Protein AF-A0A067QY36-F1 (afdb_monomer_lite)

Radius of gyration: 22.9 Å; chains: 1; bounding box: 81×52×57 Å

Structure (mmCIF, N/CA/C/O backbone):
data_AF-A0A067QY36-F1
#
_entry.id   AF-A0A067QY36-F1
#
loop_
_atom_site.group_PDB
_atom_site.id
_atom_site.type_symbol
_atom_site.label_atom_id
_atom_site.label_alt_id
_atom_site.label_comp_id
_atom_site.label_asym_id
_atom_site.label_entity_id
_atom_site.label_seq_id
_atom_site.pdbx_PDB_ins_code
_atom_site.Cartn_x
_atom_site.Cartn_y
_atom_site.Cartn_z
_atom_site.occupancy
_atom_site.B_iso_or_equiv
_atom_site.auth_seq_id
_atom_site.auth_comp_id
_atom_site.auth_asym_id
_atom_site.auth_atom_id
_atom_site.pdbx_PDB_model_num
ATOM 1 N N . MET A 1 1 ? 48.352 -1.412 -12.907 1.00 40.97 1 MET A N 1
ATOM 2 C CA . MET A 1 1 ? 47.278 -0.733 -13.662 1.00 40.97 1 MET A CA 1
ATOM 3 C C . MET A 1 1 ? 46.809 -1.664 -14.769 1.00 40.97 1 MET A C 1
ATOM 5 O O . MET A 1 1 ? 47.452 -1.653 -15.802 1.00 40.97 1 MET A O 1
ATOM 9 N N . THR A 1 2 ? 45.783 -2.490 -14.515 1.00 42.44 2 THR A N 1
ATOM 10 C CA . THR A 1 2 ? 44.898 -3.170 -15.499 1.00 42.44 2 THR A CA 1
ATOM 11 C C . THR A 1 2 ? 44.090 -4.252 -14.774 1.00 42.44 2 THR A C 1
ATOM 13 O O . THR A 1 2 ? 44.441 -5.423 -14.831 1.00 42.44 2 THR A O 1
ATOM 16 N N . THR A 1 3 ? 43.014 -3.867 -14.089 1.00 37.53 3 THR A N 1
ATOM 17 C CA . THR A 1 3 ? 41.952 -4.781 -13.622 1.00 37.53 3 THR A CA 1
ATOM 18 C C . THR A 1 3 ? 40.669 -3.975 -13.410 1.00 37.53 3 THR A C 1
ATOM 20 O O . THR A 1 3 ? 40.243 -3.724 -12.292 1.00 37.53 3 THR A O 1
ATOM 23 N N . LEU A 1 4 ? 40.066 -3.503 -14.504 1.00 38.94 4 LEU A N 1
ATOM 24 C CA . LEU A 1 4 ? 38.749 -2.859 -14.475 1.00 38.94 4 LEU A CA 1
ATOM 25 C C . LEU A 1 4 ? 37.992 -3.165 -15.777 1.00 38.94 4 LEU A C 1
ATOM 27 O O . LEU A 1 4 ? 37.765 -2.289 -16.603 1.00 38.94 4 LEU A O 1
ATOM 31 N N . ARG A 1 5 ? 37.705 -4.449 -16.026 1.00 34.66 5 ARG A N 1
ATOM 32 C CA . ARG A 1 5 ? 36.855 -4.883 -17.157 1.00 34.66 5 ARG A CA 1
ATOM 33 C C . ARG A 1 5 ? 35.913 -6.057 -16.853 1.00 34.66 5 ARG A C 1
ATOM 35 O O . ARG A 1 5 ? 35.177 -6.458 -17.742 1.00 34.66 5 ARG A O 1
ATOM 42 N N . TRP A 1 6 ? 35.879 -6.576 -15.624 1.00 34.69 6 TRP A N 1
ATOM 43 C CA . TRP A 1 6 ? 35.082 -7.771 -15.295 1.00 34.69 6 TRP A CA 1
ATOM 44 C C . TRP A 1 6 ? 33.755 -7.490 -14.575 1.00 34.69 6 TRP A C 1
ATOM 46 O O . TRP A 1 6 ? 32.896 -8.363 -14.541 1.00 34.69 6 TRP A O 1
ATOM 56 N N . THR A 1 7 ? 33.523 -6.278 -14.068 1.00 39.53 7 THR A N 1
ATOM 57 C CA . THR A 1 7 ? 32.351 -6.006 -13.214 1.00 39.53 7 THR A CA 1
ATOM 58 C C . THR A 1 7 ? 31.064 -5.707 -13.994 1.00 39.53 7 THR A C 1
ATOM 60 O O . THR A 1 7 ? 29.978 -5.949 -13.486 1.00 39.53 7 THR A O 1
ATOM 63 N N . VAL A 1 8 ? 31.152 -5.270 -15.257 1.00 36.34 8 VAL A N 1
ATOM 64 C CA . VAL A 1 8 ? 29.957 -5.009 -16.093 1.00 36.34 8 VAL A CA 1
ATOM 65 C C . VAL A 1 8 ? 29.348 -6.311 -16.646 1.00 36.34 8 VAL A C 1
ATOM 67 O O . VAL A 1 8 ? 28.152 -6.373 -16.912 1.00 36.34 8 VAL A O 1
ATOM 70 N N . ALA A 1 9 ? 30.132 -7.391 -16.752 1.00 33.31 9 ALA A N 1
ATOM 71 C CA . ALA A 1 9 ? 29.643 -8.681 -17.244 1.00 33.31 9 ALA A CA 1
ATOM 72 C C . ALA A 1 9 ? 28.785 -9.437 -16.211 1.00 33.31 9 ALA A C 1
ATOM 74 O O . ALA A 1 9 ? 27.873 -10.157 -16.602 1.00 33.31 9 ALA A O 1
ATOM 75 N N . ALA A 1 10 ? 29.024 -9.251 -14.907 1.00 36.72 10 ALA A N 1
ATOM 76 C CA . ALA A 1 10 ? 28.292 -9.955 -13.849 1.00 36.72 10 ALA A CA 1
ATOM 77 C C . ALA A 1 10 ? 26.827 -9.494 -13.724 1.00 36.72 10 ALA A C 1
ATOM 79 O O . ALA A 1 10 ? 25.941 -10.321 -13.520 1.00 36.72 10 ALA A O 1
ATOM 80 N N . VAL A 1 11 ? 26.556 -8.203 -13.952 1.00 39.97 11 VAL A N 1
ATOM 81 C CA . VAL A 1 11 ? 25.190 -7.647 -13.931 1.00 39.97 11 VAL A CA 1
ATOM 82 C C . VAL A 1 11 ? 24.361 -8.142 -15.123 1.00 39.97 11 VAL A C 1
ATOM 84 O O . VAL A 1 11 ? 23.159 -8.323 -14.992 1.00 39.97 11 VAL A O 1
ATOM 87 N N . LEU A 1 12 ? 24.982 -8.448 -16.268 1.00 35.62 12 LEU A N 1
ATOM 88 C CA . LEU A 1 12 ? 24.306 -9.103 -17.398 1.00 35.62 12 LEU A CA 1
ATOM 89 C C . LEU A 1 12 ? 24.196 -10.628 -17.224 1.00 35.62 12 LEU A C 1
ATOM 91 O O . LEU A 1 12 ? 23.234 -11.221 -17.702 1.00 35.62 12 LEU A O 1
ATOM 95 N N . LEU A 1 13 ? 25.125 -11.273 -16.510 1.00 35.22 13 LEU A N 1
ATOM 96 C CA . LEU A 1 13 ? 25.141 -12.732 -16.336 1.00 35.22 13 LEU A CA 1
ATOM 97 C C . LEU A 1 13 ? 24.070 -13.258 -15.372 1.00 35.22 13 LEU A C 1
ATOM 99 O O . LEU A 1 13 ? 23.560 -14.348 -15.607 1.00 35.22 13 LEU A O 1
ATOM 103 N N . VAL A 1 14 ? 23.655 -12.489 -14.360 1.00 40.00 14 VAL A N 1
ATOM 104 C CA . VAL A 1 14 ? 22.500 -12.871 -13.517 1.00 40.00 14 VAL A CA 1
ATOM 105 C C . VAL A 1 14 ? 21.182 -12.808 -14.310 1.00 40.00 14 VAL A C 1
ATOM 107 O O . VAL A 1 14 ? 20.275 -13.598 -14.058 1.00 40.00 14 VAL A O 1
ATOM 110 N N . PHE A 1 15 ? 21.100 -11.957 -15.341 1.00 37.91 15 PHE A N 1
ATOM 111 C CA . PHE A 1 15 ? 19.958 -11.917 -16.264 1.00 37.91 15 PHE A CA 1
ATOM 112 C C . PHE A 1 15 ? 20.077 -12.911 -17.439 1.00 37.91 15 PHE A C 1
ATOM 114 O O . PHE A 1 15 ? 19.054 -13.327 -17.972 1.00 37.91 15 PHE A O 1
ATOM 121 N N . ALA A 1 16 ? 21.285 -13.345 -17.817 1.00 35.19 16 ALA A N 1
ATOM 122 C CA . ALA A 1 16 ? 21.515 -14.276 -18.931 1.00 35.19 16 ALA A CA 1
ATOM 123 C C . ALA A 1 16 ? 21.607 -15.767 -18.530 1.00 35.19 16 ALA A C 1
ATOM 125 O O . ALA A 1 16 ? 21.570 -16.633 -19.402 1.00 35.19 16 ALA A O 1
ATOM 126 N N . ALA A 1 17 ? 21.727 -16.102 -17.239 1.00 32.31 17 ALA A N 1
ATOM 127 C CA . ALA A 1 17 ? 21.994 -17.477 -16.788 1.00 32.31 17 ALA A CA 1
ATOM 128 C C . ALA A 1 17 ? 20.795 -18.450 -16.829 1.00 32.31 17 ALA A C 1
ATOM 130 O O . ALA A 1 17 ? 20.952 -19.614 -16.473 1.00 32.31 17 ALA A O 1
ATOM 131 N N . PHE A 1 18 ? 19.626 -18.029 -17.313 1.00 38.75 18 PHE A N 1
ATOM 132 C CA . PHE A 1 18 ? 18.506 -18.928 -17.603 1.00 38.75 18 PHE A CA 1
ATOM 133 C C . PHE A 1 18 ? 17.972 -18.661 -19.009 1.00 38.75 18 PHE A C 1
ATOM 135 O O . PHE A 1 18 ? 16.896 -18.099 -19.197 1.00 38.75 18 PHE A O 1
ATOM 142 N N . ALA A 1 19 ? 18.740 -19.084 -20.014 1.00 34.38 19 ALA A N 1
ATOM 143 C CA . ALA A 1 19 ? 18.174 -19.377 -21.320 1.00 34.38 19 ALA A CA 1
ATOM 144 C C . ALA A 1 19 ? 17.132 -20.491 -21.131 1.00 34.38 19 ALA A C 1
ATOM 146 O O . ALA A 1 19 ? 17.475 -21.654 -20.919 1.00 34.38 19 ALA A O 1
ATOM 147 N N . VAL A 1 20 ? 15.858 -20.105 -21.136 1.00 35.91 20 VAL A N 1
ATOM 148 C CA . VAL A 1 20 ? 14.717 -21.018 -21.214 1.00 35.91 20 VAL A CA 1
ATOM 149 C C . VAL A 1 20 ? 14.946 -21.940 -22.416 1.00 35.91 20 VAL A C 1
ATOM 151 O O . VAL A 1 20 ? 15.148 -21.461 -23.532 1.00 35.91 20 VAL A O 1
ATOM 154 N N . GLN A 1 21 ? 14.977 -23.258 -22.187 1.00 33.31 21 GLN A N 1
ATOM 155 C CA . GLN A 1 21 ? 15.038 -24.245 -23.268 1.00 33.31 21 GLN A CA 1
ATOM 156 C C . GLN A 1 21 ? 13.824 -24.054 -24.193 1.00 33.31 21 GLN A C 1
ATOM 158 O O . GLN A 1 21 ? 12.692 -24.084 -23.704 1.00 33.31 21 GLN A O 1
ATOM 163 N N . PRO A 1 22 ? 14.021 -23.866 -25.509 1.00 37.12 22 PRO A N 1
ATOM 164 C CA . PRO A 1 22 ? 12.936 -23.609 -26.442 1.00 37.12 22 PRO A CA 1
ATOM 165 C C . PRO A 1 22 ? 12.328 -24.937 -26.910 1.00 37.12 22 PRO A C 1
ATOM 167 O O . PRO A 1 22 ? 12.463 -25.284 -28.072 1.00 37.12 22 PRO A O 1
ATOM 170 N N . ASP A 1 23 ? 11.688 -25.691 -26.014 1.00 40.34 23 ASP A N 1
ATOM 171 C CA . ASP A 1 23 ? 11.001 -26.950 -26.363 1.00 40.34 23 ASP A CA 1
ATOM 172 C C . ASP A 1 23 ? 9.587 -27.026 -25.751 1.00 40.34 23 ASP A C 1
ATOM 174 O O . ASP A 1 23 ? 9.114 -28.084 -25.338 1.00 40.34 23 ASP A O 1
ATOM 178 N N . ALA A 1 24 ? 8.886 -25.892 -25.700 1.00 39.41 24 ALA A N 1
ATOM 179 C CA . ALA A 1 24 ? 7.442 -25.852 -25.485 1.00 39.41 24 ALA A CA 1
ATOM 180 C C . ALA A 1 24 ? 6.795 -25.175 -26.696 1.00 39.41 24 ALA A C 1
ATOM 182 O O . ALA A 1 24 ? 7.185 -24.069 -27.072 1.00 39.41 24 ALA A O 1
ATOM 183 N N . GLU A 1 25 ? 5.853 -25.873 -27.332 1.00 38.28 25 GLU A N 1
ATOM 184 C CA . GLU A 1 25 ? 5.073 -25.391 -28.472 1.00 38.28 25 GLU A CA 1
ATOM 185 C C . GLU A 1 25 ? 4.609 -23.952 -28.226 1.00 38.28 25 GLU A C 1
ATOM 187 O O . GLU A 1 25 ? 3.924 -23.667 -27.244 1.00 38.28 25 GLU A O 1
ATOM 192 N N . ALA A 1 26 ? 5.037 -23.040 -29.102 1.00 41.00 26 ALA A N 1
ATOM 193 C CA . ALA A 1 26 ? 4.758 -21.620 -28.990 1.00 41.00 26 ALA A CA 1
ATOM 194 C C . ALA A 1 26 ? 3.243 -21.380 -29.048 1.00 41.00 26 ALA A C 1
ATOM 196 O O . ALA A 1 26 ? 2.646 -21.284 -30.121 1.00 41.00 26 ALA A O 1
ATOM 197 N N . THR A 1 27 ? 2.621 -21.247 -27.877 1.00 46.56 27 THR A N 1
ATOM 198 C CA . THR A 1 27 ? 1.390 -20.474 -27.725 1.00 46.56 27 THR A CA 1
ATOM 199 C C . THR A 1 27 ? 1.584 -19.136 -28.435 1.00 46.56 27 THR A C 1
ATOM 201 O O . THR A 1 27 ? 2.676 -18.566 -28.332 1.00 46.56 27 THR A O 1
ATOM 204 N N . PRO A 1 28 ? 0.580 -18.649 -29.186 1.00 47.09 28 PRO A N 1
ATOM 205 C CA . PRO A 1 28 ? 0.734 -17.466 -30.017 1.00 47.09 28 PRO A CA 1
ATOM 206 C C . PRO A 1 28 ? 1.279 -16.330 -29.156 1.00 47.09 28 PRO A C 1
ATOM 208 O O . PRO A 1 28 ? 0.648 -15.946 -28.170 1.00 47.09 28 PRO A O 1
ATOM 211 N N . LEU A 1 29 ? 2.480 -15.849 -29.509 1.00 56.38 29 LEU A N 1
ATOM 212 C CA . LEU A 1 29 ? 3.030 -14.612 -28.967 1.00 56.38 29 LEU A CA 1
ATOM 213 C C . LEU A 1 29 ? 1.902 -13.580 -29.003 1.00 56.38 29 LEU A C 1
ATOM 215 O O . LEU A 1 29 ? 1.274 -13.417 -30.053 1.00 56.38 29 LEU A O 1
ATOM 219 N N . GLY A 1 30 ? 1.616 -12.949 -27.861 1.00 63.41 30 GLY A N 1
ATOM 220 C CA . GLY A 1 30 ? 0.609 -11.893 -27.777 1.00 63.41 30 GLY A CA 1
ATOM 221 C C . GLY A 1 30 ? 0.763 -10.919 -28.946 1.00 63.41 30 GLY A C 1
ATOM 222 O O . GLY A 1 30 ? 1.886 -10.651 -29.376 1.00 63.41 30 GLY A O 1
ATOM 223 N N . ASP A 1 31 ? -0.362 -10.465 -29.502 1.00 76.00 31 ASP A N 1
ATOM 224 C CA . ASP A 1 31 ? -0.414 -9.659 -30.725 1.00 76.00 31 ASP A CA 1
ATOM 225 C C . ASP A 1 31 ? 0.638 -8.537 -30.686 1.00 76.00 31 ASP A C 1
ATOM 227 O O . ASP A 1 31 ? 0.537 -7.601 -29.894 1.00 76.00 31 ASP A O 1
ATOM 231 N N . ILE A 1 32 ? 1.666 -8.634 -31.537 1.00 80.69 32 ILE A N 1
ATOM 232 C CA . ILE A 1 32 ? 2.751 -7.644 -31.636 1.00 80.69 32 ILE A CA 1
ATOM 233 C C . ILE A 1 32 ? 2.173 -6.234 -31.854 1.00 80.69 32 ILE A C 1
ATOM 235 O O . ILE A 1 32 ? 2.724 -5.252 -31.356 1.00 80.69 32 ILE A O 1
ATOM 239 N N . GLY A 1 33 ? 1.022 -6.125 -32.531 1.00 85.44 33 GLY A N 1
ATOM 240 C CA . GLY A 1 33 ? 0.315 -4.861 -32.723 1.00 85.44 33 GLY A CA 1
ATOM 241 C C . GLY A 1 33 ? -0.226 -4.241 -31.429 1.00 85.44 33 GLY A C 1
ATOM 242 O O . GLY A 1 33 ? -0.412 -3.025 -31.370 1.00 85.44 33 GLY A O 1
ATOM 243 N N . GLN A 1 34 ? -0.461 -5.031 -30.379 1.00 90.00 34 GLN A N 1
ATOM 244 C CA . GLN A 1 34 ? -0.840 -4.533 -29.055 1.00 90.00 34 GLN A CA 1
ATOM 245 C C . GLN A 1 34 ? 0.360 -3.900 -28.336 1.00 90.00 34 GLN A C 1
ATOM 247 O O . GLN A 1 34 ? 0.217 -2.822 -27.759 1.00 90.00 34 GLN A O 1
ATOM 252 N N . LEU A 1 35 ? 1.542 -4.523 -28.411 1.00 93.56 35 LEU A N 1
ATOM 253 C CA . LEU A 1 35 ? 2.758 -4.008 -27.771 1.00 93.56 35 LEU A CA 1
ATOM 254 C C . LEU A 1 35 ? 3.227 -2.687 -28.387 1.00 93.56 35 LEU A C 1
ATOM 256 O O . LEU A 1 35 ? 3.653 -1.795 -27.658 1.00 93.56 35 LEU A O 1
ATOM 260 N N . ASP A 1 36 ? 3.091 -2.526 -29.705 1.00 94.88 36 ASP A N 1
ATOM 261 C CA . ASP A 1 36 ? 3.402 -1.262 -30.382 1.00 94.88 36 ASP A CA 1
ATOM 262 C C . ASP A 1 36 ? 2.506 -0.111 -29.888 1.00 94.88 36 ASP A C 1
ATOM 264 O O . ASP A 1 36 ? 2.988 0.978 -29.582 1.00 94.88 36 ASP A O 1
ATOM 268 N N . LYS A 1 37 ? 1.203 -0.362 -29.698 1.00 93.69 37 LYS A N 1
ATOM 269 C CA . LYS A 1 37 ? 0.281 0.635 -29.126 1.00 93.69 37 LYS A CA 1
ATOM 270 C C . LYS A 1 37 ? 0.635 0.988 -27.683 1.00 93.69 37 LYS A C 1
ATOM 272 O O . LYS A 1 37 ? 0.595 2.161 -27.323 1.00 93.69 37 LYS A O 1
ATOM 277 N N . ILE A 1 38 ? 0.985 -0.009 -26.867 1.00 94.25 38 ILE A N 1
ATOM 278 C CA . ILE A 1 38 ? 1.425 0.211 -25.481 1.00 94.25 38 ILE A CA 1
ATOM 279 C C . ILE A 1 38 ? 2.689 1.077 -25.470 1.00 94.25 38 ILE A C 1
ATOM 281 O O . ILE A 1 38 ? 2.733 2.074 -24.753 1.00 94.25 38 ILE A O 1
ATOM 285 N N . LEU A 1 39 ? 3.675 0.759 -26.315 1.00 96.56 39 LEU A N 1
ATOM 286 C CA . LEU A 1 39 ? 4.889 1.557 -26.461 1.00 96.56 39 LEU A CA 1
ATOM 287 C C . LEU A 1 39 ? 4.566 3.011 -26.823 1.00 96.56 39 LEU A C 1
ATOM 289 O O . LEU A 1 39 ? 5.088 3.918 -26.182 1.00 96.56 39 LEU A O 1
ATOM 293 N N . GLN A 1 40 ? 3.679 3.242 -27.795 1.00 96.00 40 GLN A N 1
ATOM 294 C CA . GLN A 1 40 ? 3.274 4.594 -28.192 1.00 96.00 40 GLN A CA 1
ATOM 295 C C . GLN A 1 40 ? 2.618 5.370 -27.039 1.00 96.00 40 GLN A C 1
ATOM 297 O O . GLN A 1 40 ? 2.899 6.557 -26.873 1.00 96.00 40 GLN A O 1
ATOM 302 N N . ILE A 1 41 ? 1.780 4.721 -26.223 1.00 93.19 41 ILE A N 1
ATOM 303 C CA . ILE A 1 41 ? 1.146 5.343 -25.047 1.00 93.19 41 ILE A CA 1
ATOM 304 C C . ILE A 1 41 ? 2.205 5.740 -24.012 1.00 93.19 41 ILE A C 1
ATOM 306 O O . ILE A 1 41 ? 2.221 6.887 -23.561 1.00 93.19 41 ILE A O 1
ATOM 310 N N . ILE A 1 42 ? 3.119 4.824 -23.680 1.00 95.94 42 ILE A N 1
ATOM 311 C CA . ILE A 1 42 ? 4.203 5.071 -22.718 1.00 95.94 42 ILE A CA 1
ATOM 312 C C . ILE A 1 42 ? 5.122 6.180 -23.235 1.00 95.94 42 ILE A C 1
ATOM 314 O O . ILE A 1 42 ? 5.445 7.119 -22.510 1.00 95.94 42 ILE A O 1
ATOM 318 N N . GLN A 1 43 ? 5.499 6.129 -24.512 1.00 97.00 43 GLN A N 1
ATOM 319 C CA . GLN A 1 43 ? 6.310 7.160 -25.144 1.00 97.00 43 GLN A CA 1
ATOM 320 C C . GLN A 1 43 ? 5.613 8.510 -25.140 1.00 97.00 43 GLN A C 1
ATOM 322 O O . GLN A 1 43 ? 6.286 9.506 -24.903 1.00 97.00 43 GLN A O 1
ATOM 327 N N . ALA A 1 44 ? 4.304 8.574 -25.387 1.00 95.62 44 ALA A N 1
ATOM 328 C CA . ALA A 1 44 ? 3.552 9.823 -25.374 1.00 95.62 44 ALA A CA 1
ATOM 329 C C . ALA A 1 44 ? 3.479 10.431 -23.964 1.00 95.62 44 ALA A C 1
ATOM 331 O O . ALA A 1 44 ? 3.800 11.612 -23.807 1.00 95.62 44 ALA A O 1
ATOM 332 N N . GLY A 1 45 ? 3.123 9.630 -22.953 1.00 94.56 45 GLY A N 1
ATOM 333 C CA . GLY A 1 45 ? 3.003 10.070 -21.557 1.00 94.56 45 GLY A CA 1
ATOM 334 C C . GLY A 1 45 ? 4.342 10.282 -20.838 1.00 94.56 45 GLY A C 1
ATOM 335 O O . GLY A 1 45 ? 4.419 11.049 -19.878 1.00 94.56 45 GLY A O 1
ATOM 336 N N . GLY A 1 46 ? 5.422 9.668 -21.327 1.00 96.19 46 GLY A N 1
ATOM 337 C CA . GLY A 1 46 ? 6.743 9.735 -20.710 1.00 96.19 46 GLY A CA 1
ATOM 338 C C . GLY A 1 46 ? 6.765 9.077 -19.328 1.00 96.19 46 GLY A C 1
ATOM 339 O O . GLY A 1 46 ? 6.126 8.055 -19.105 1.00 96.19 46 GLY A O 1
ATOM 340 N N . VAL A 1 47 ? 7.497 9.681 -18.389 1.00 94.44 47 VAL A N 1
ATOM 341 C CA . VAL A 1 47 ? 7.630 9.176 -17.007 1.00 94.44 47 VAL A CA 1
ATOM 342 C C . VAL A 1 47 ? 6.329 9.263 -16.201 1.00 94.44 47 VAL A C 1
ATOM 344 O O . VAL A 1 47 ? 6.209 8.587 -15.190 1.00 94.44 47 VAL A O 1
ATOM 347 N N . ASN A 1 48 ? 5.359 10.054 -16.672 1.00 91.88 48 ASN A N 1
ATOM 348 C CA . ASN A 1 48 ? 4.054 10.253 -16.038 1.00 91.88 48 ASN A CA 1
ATOM 349 C C . ASN A 1 48 ? 2.950 9.408 -16.692 1.00 91.88 48 ASN A C 1
ATOM 351 O O . ASN A 1 48 ? 1.771 9.665 -16.459 1.00 91.88 48 ASN A O 1
ATOM 355 N N . ALA A 1 49 ? 3.289 8.467 -17.582 1.00 92.88 49 ALA A N 1
ATOM 356 C CA . ALA A 1 49 ? 2.276 7.579 -18.138 1.00 92.88 49 ALA A CA 1
ATOM 357 C C . ALA A 1 49 ? 1.730 6.664 -17.027 1.00 92.88 49 ALA A C 1
ATOM 359 O O . ALA A 1 49 ? 2.495 6.035 -16.299 1.00 92.88 49 ALA A O 1
ATOM 360 N N . THR A 1 50 ? 0.406 6.593 -16.908 1.00 90.62 50 THR A N 1
ATOM 361 C CA . THR A 1 50 ? -0.301 5.814 -15.881 1.00 90.62 50 THR A CA 1
ATOM 362 C C . THR A 1 50 ? -1.209 4.754 -16.511 1.00 90.62 50 THR A C 1
ATOM 364 O O . THR A 1 50 ? -1.348 4.676 -17.735 1.00 90.62 50 THR A O 1
ATOM 367 N N . GLY A 1 51 ? -1.823 3.922 -15.668 1.00 90.06 51 GLY A N 1
ATOM 368 C CA . GLY A 1 51 ? -2.741 2.860 -16.065 1.00 90.06 51 GLY A CA 1
ATOM 369 C C . GLY A 1 51 ? -2.098 1.476 -16.110 1.00 90.06 51 GLY A C 1
ATOM 370 O O . GLY A 1 51 ? -0.939 1.274 -15.737 1.00 90.06 51 GLY A O 1
ATOM 371 N N . SER A 1 52 ? -2.877 0.511 -16.586 1.00 93.62 52 SER A N 1
ATOM 372 C CA . SER A 1 52 ? -2.479 -0.885 -16.735 1.00 93.62 52 SER A CA 1
ATOM 373 C C . SER A 1 52 ? -2.914 -1.432 -18.092 1.00 93.62 52 SER A C 1
ATOM 375 O O . SER A 1 52 ? -3.759 -0.857 -18.784 1.00 93.62 52 SER A O 1
ATOM 377 N N . PHE A 1 53 ? -2.317 -2.549 -18.496 1.00 93.75 53 PHE A N 1
ATOM 378 C CA . PHE A 1 53 ? -2.729 -3.280 -19.686 1.00 93.75 53 PHE A CA 1
ATOM 379 C C . PHE A 1 53 ? -2.695 -4.786 -19.443 1.00 93.75 53 PHE A C 1
ATOM 381 O O . PHE A 1 53 ? -1.872 -5.299 -18.689 1.00 93.75 53 PHE A O 1
ATOM 388 N N . HIS A 1 54 ? -3.587 -5.495 -20.129 1.00 92.81 54 HIS A N 1
ATOM 389 C CA . HIS A 1 54 ? -3.719 -6.939 -20.008 1.00 92.81 54 HIS A CA 1
ATOM 390 C C . HIS A 1 54 ? -2.824 -7.669 -21.019 1.00 92.81 54 HIS A C 1
ATOM 392 O O . HIS A 1 54 ? -2.909 -7.409 -22.226 1.00 92.81 54 HIS A O 1
ATOM 398 N N . PHE A 1 55 ? -1.991 -8.600 -20.550 1.00 91.44 55 PHE A N 1
ATOM 399 C CA . PHE A 1 55 ? -1.118 -9.424 -21.389 1.00 91.44 55 PHE A CA 1
ATOM 400 C C . PHE A 1 55 ? -0.932 -10.826 -20.792 1.00 91.44 55 PHE A C 1
ATOM 402 O O . PHE A 1 55 ? -0.509 -10.968 -19.651 1.00 91.44 55 PHE A O 1
ATOM 409 N N . LEU A 1 56 ? -1.230 -11.879 -21.566 1.00 90.88 56 LEU A N 1
ATOM 410 C CA . LEU A 1 56 ? -1.116 -13.290 -21.145 1.00 90.88 56 LEU A CA 1
ATOM 411 C C . LEU A 1 56 ? -1.809 -13.625 -19.804 1.00 90.88 56 LEU A C 1
ATOM 413 O O . LEU A 1 56 ? -1.296 -14.435 -19.038 1.00 90.88 56 LEU A O 1
ATOM 417 N N . ASN A 1 57 ? -2.988 -13.049 -19.545 1.00 90.94 57 ASN A N 1
ATOM 418 C CA . ASN A 1 57 ? -3.741 -13.170 -18.285 1.00 90.94 57 ASN A CA 1
ATOM 419 C C . ASN A 1 57 ? -3.149 -12.412 -17.085 1.00 90.94 57 ASN A C 1
ATOM 421 O O . ASN A 1 57 ? -3.583 -12.636 -15.959 1.00 90.94 57 ASN A O 1
ATOM 425 N N . TYR A 1 58 ? -2.192 -11.515 -17.316 1.00 92.00 58 TYR A N 1
ATOM 426 C CA . TYR A 1 58 ? -1.634 -10.645 -16.287 1.00 92.00 58 TYR A CA 1
ATOM 427 C C . TYR A 1 58 ? -2.022 -9.195 -16.557 1.00 92.00 58 TYR A C 1
ATOM 429 O O . TYR A 1 58 ? -1.938 -8.728 -17.696 1.00 92.00 58 TYR A O 1
ATOM 437 N N . ASP A 1 59 ? -2.400 -8.480 -15.502 1.00 92.31 59 ASP A N 1
ATOM 438 C CA . ASP A 1 59 ? -2.613 -7.036 -15.542 1.00 92.31 59 ASP A CA 1
ATOM 439 C C . ASP A 1 59 ? -1.315 -6.332 -15.152 1.00 92.31 59 ASP A C 1
ATOM 441 O O . ASP A 1 59 ? -0.891 -6.345 -13.999 1.00 92.31 59 ASP A O 1
ATOM 445 N N . ILE A 1 60 ? -0.652 -5.743 -16.143 1.00 93.62 60 ILE A N 1
ATOM 446 C CA . ILE A 1 60 ? 0.683 -5.170 -15.996 1.00 93.62 60 ILE A CA 1
ATOM 447 C C . ILE A 1 60 ? 0.552 -3.662 -15.852 1.00 93.62 60 ILE A C 1
ATOM 449 O O . ILE A 1 60 ? -0.023 -2.986 -16.708 1.00 93.62 60 ILE A O 1
ATOM 453 N N . GLN A 1 61 ? 1.105 -3.124 -14.768 1.00 94.56 61 GLN A N 1
ATOM 454 C CA . GLN A 1 61 ? 1.116 -1.687 -14.523 1.00 94.56 61 GLN A CA 1
ATOM 455 C C . GLN A 1 61 ? 2.116 -0.996 -15.452 1.00 94.56 61 GLN A C 1
ATOM 457 O O . GLN A 1 61 ? 3.273 -1.408 -15.556 1.00 94.56 61 GLN A O 1
ATOM 462 N N . VAL A 1 62 ? 1.702 0.105 -16.083 1.00 95.12 62 VAL A N 1
ATOM 463 C CA . VAL A 1 62 ? 2.596 0.941 -16.903 1.00 95.12 62 VAL A CA 1
ATOM 464 C C . VAL A 1 62 ? 3.788 1.430 -16.078 1.00 95.12 62 VAL A C 1
ATOM 466 O O . VAL A 1 62 ? 4.918 1.455 -16.570 1.00 95.12 62 VAL A O 1
ATOM 469 N N . GLN A 1 63 ? 3.555 1.725 -14.796 1.00 94.38 63 GLN A N 1
ATOM 470 C CA . GLN A 1 63 ? 4.593 2.171 -13.877 1.00 94.38 63 GLN A CA 1
ATOM 471 C C . GLN A 1 63 ? 5.735 1.157 -13.739 1.00 94.38 63 GLN A C 1
ATOM 473 O O . GLN A 1 63 ? 6.897 1.557 -13.735 1.00 94.38 63 GLN A O 1
ATOM 478 N N . PHE A 1 64 ? 5.436 -0.147 -13.723 1.00 97.12 64 PHE A N 1
ATOM 479 C CA . PHE A 1 64 ? 6.467 -1.184 -13.700 1.00 97.12 64 PHE A CA 1
ATOM 480 C C . PHE A 1 64 ? 7.389 -1.085 -14.921 1.00 97.12 64 PHE A C 1
ATOM 482 O O . PHE A 1 64 ? 8.611 -1.153 -14.792 1.00 97.12 64 PHE A O 1
ATOM 489 N N . VAL A 1 65 ? 6.813 -0.898 -16.113 1.00 97.81 65 VAL A N 1
ATOM 490 C CA . VAL A 1 65 ? 7.574 -0.804 -17.367 1.00 97.81 65 VAL A CA 1
ATOM 491 C C . VAL A 1 65 ? 8.473 0.432 -17.355 1.00 97.81 65 VAL A C 1
ATOM 493 O O . VAL A 1 65 ? 9.646 0.342 -17.709 1.00 97.81 65 VAL A O 1
ATOM 496 N N . ILE A 1 66 ? 7.964 1.571 -16.882 1.00 97.44 66 ILE A N 1
ATOM 497 C CA . ILE A 1 66 ? 8.748 2.804 -16.719 1.00 97.44 66 ILE A CA 1
ATOM 498 C C . ILE A 1 66 ? 9.923 2.581 -15.757 1.00 97.44 66 ILE A C 1
ATOM 500 O O . ILE A 1 66 ? 11.066 2.918 -16.080 1.00 97.44 66 ILE A O 1
ATOM 504 N N . THR A 1 67 ? 9.663 1.979 -14.594 1.00 97.44 67 THR A N 1
ATOM 505 C CA . THR A 1 67 ? 10.690 1.649 -13.600 1.00 97.44 67 THR A CA 1
ATOM 506 C C . THR A 1 67 ? 11.740 0.698 -14.184 1.00 97.44 67 THR A C 1
ATOM 508 O O . THR A 1 67 ? 12.940 0.937 -14.024 1.00 97.44 67 THR A O 1
ATOM 511 N N . PHE A 1 68 ? 11.315 -0.327 -14.930 1.00 97.81 68 PHE A N 1
ATOM 512 C CA . PHE A 1 68 ? 12.192 -1.257 -15.643 1.00 97.81 68 PHE A CA 1
ATOM 513 C C . PHE A 1 68 ? 13.120 -0.547 -16.629 1.00 97.81 68 PHE A C 1
ATOM 515 O O . PHE A 1 68 ? 14.341 -0.704 -16.538 1.00 97.81 68 PHE A O 1
ATOM 522 N N . LEU A 1 69 ? 12.566 0.264 -17.534 1.00 97.44 69 LEU A N 1
ATOM 523 C CA . LEU A 1 69 ? 13.346 1.001 -18.530 1.00 97.44 69 LEU A CA 1
ATOM 524 C C . LEU A 1 69 ? 14.367 1.921 -17.851 1.00 97.44 69 LEU A C 1
ATOM 526 O O . LEU A 1 69 ? 15.542 1.918 -18.219 1.00 97.44 69 LEU A O 1
ATOM 530 N N . SER A 1 70 ? 13.951 2.632 -16.800 1.00 96.56 70 SER A N 1
ATOM 531 C CA . SER A 1 70 ? 14.833 3.525 -16.049 1.00 96.56 70 SER A CA 1
ATOM 532 C C . SER A 1 70 ? 15.991 2.783 -15.382 1.00 96.56 70 SER A C 1
ATOM 534 O O . SER A 1 70 ? 17.139 3.205 -15.507 1.00 96.56 70 SER A O 1
ATOM 536 N N . ILE A 1 71 ? 15.720 1.655 -14.717 1.00 95.19 71 ILE A N 1
ATOM 537 C CA . ILE A 1 71 ? 16.754 0.820 -14.085 1.00 95.19 71 ILE A CA 1
ATOM 538 C C . ILE A 1 71 ? 17.736 0.273 -15.131 1.00 95.19 71 ILE A C 1
ATOM 540 O O . ILE A 1 71 ? 18.938 0.178 -14.876 1.00 95.19 71 ILE A O 1
ATOM 544 N N . LYS A 1 72 ? 17.254 -0.037 -16.338 1.00 95.12 72 LYS A N 1
ATOM 545 C CA . LYS A 1 72 ? 18.092 -0.454 -17.472 1.00 95.12 72 LYS A CA 1
ATOM 546 C C . LYS A 1 72 ? 18.784 0.710 -18.190 1.00 95.12 72 LYS A C 1
ATOM 548 O O . LYS A 1 72 ? 19.528 0.463 -19.136 1.00 95.12 72 LYS A O 1
ATOM 553 N N . SER A 1 73 ? 18.602 1.951 -17.728 1.00 94.88 73 SER A N 1
ATOM 554 C CA . SER A 1 73 ? 19.122 3.168 -18.370 1.00 94.88 73 SER A CA 1
ATOM 555 C C . SER A 1 73 ? 18.666 3.326 -19.828 1.00 94.88 73 SER A C 1
ATOM 557 O O . SER A 1 73 ? 19.405 3.845 -20.665 1.00 94.88 73 SER A O 1
ATOM 559 N N . ILE A 1 74 ? 17.450 2.866 -20.134 1.00 96.94 74 ILE A N 1
ATOM 560 C CA . ILE A 1 74 ? 16.805 3.018 -21.438 1.00 96.94 74 ILE A CA 1
ATOM 561 C C . ILE A 1 74 ? 15.929 4.269 -21.384 1.00 96.94 74 ILE A C 1
ATOM 563 O O . ILE A 1 74 ? 15.011 4.368 -20.571 1.00 96.94 74 ILE A O 1
ATOM 567 N N . ASP A 1 75 ? 16.207 5.232 -22.261 1.00 96.31 75 ASP A N 1
ATOM 568 C CA . ASP A 1 75 ? 15.351 6.405 -22.428 1.00 96.31 75 ASP A CA 1
ATOM 569 C C . ASP A 1 75 ? 13.990 5.974 -22.988 1.00 96.31 75 ASP A C 1
ATOM 571 O O . ASP A 1 75 ? 13.913 5.377 -24.063 1.00 96.31 75 ASP A O 1
ATOM 575 N N . ILE A 1 76 ? 12.915 6.321 -22.276 1.00 96.31 76 ILE A N 1
ATOM 576 C CA . ILE A 1 76 ? 11.530 6.003 -22.641 1.00 96.31 76 ILE A CA 1
ATOM 577 C C . ILE A 1 76 ? 11.221 6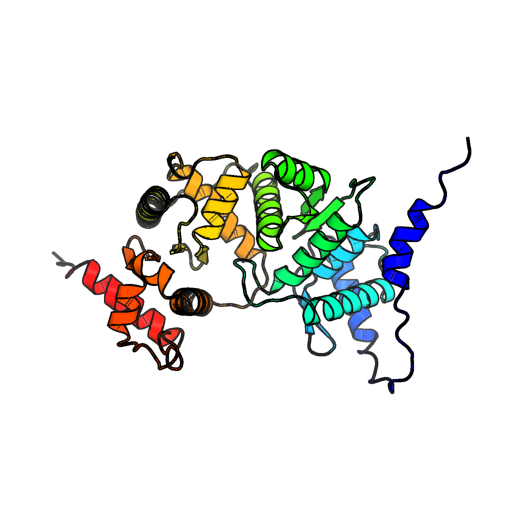.422 -24.083 1.00 96.31 76 ILE A C 1
ATOM 579 O O . ILE A 1 76 ? 10.562 5.677 -24.804 1.00 96.31 76 ILE A O 1
ATOM 583 N N . ARG A 1 77 ? 11.731 7.575 -24.543 1.00 96.69 77 ARG A N 1
ATOM 584 C CA . ARG A 1 77 ? 11.490 8.079 -25.910 1.00 96.69 77 ARG A CA 1
ATOM 585 C C . ARG A 1 77 ? 12.161 7.232 -26.994 1.00 96.69 77 ARG A C 1
ATOM 587 O O . ARG A 1 77 ? 11.778 7.332 -28.155 1.00 96.69 77 ARG A O 1
ATOM 594 N N . HIS A 1 78 ? 13.138 6.414 -26.617 1.00 97.69 78 HIS A N 1
ATOM 595 C CA . HIS A 1 78 ? 13.907 5.543 -27.503 1.00 97.69 78 HIS A CA 1
ATOM 596 C C . HIS A 1 78 ? 13.653 4.051 -27.245 1.00 97.69 78 HIS A C 1
ATOM 598 O O . HIS A 1 78 ? 14.271 3.215 -27.902 1.00 97.69 78 HIS A O 1
ATOM 604 N N . ALA A 1 79 ? 12.756 3.714 -26.313 1.00 97.94 79 ALA A N 1
ATOM 605 C CA . ALA A 1 79 ? 12.383 2.336 -26.033 1.00 97.94 79 ALA A CA 1
ATOM 606 C C . ALA A 1 79 ? 11.770 1.666 -27.272 1.00 97.94 79 ALA A C 1
ATOM 608 O O . ALA A 1 79 ? 11.088 2.299 -28.082 1.00 97.94 79 ALA A O 1
ATOM 609 N N . THR A 1 80 ? 12.015 0.371 -27.409 1.00 97.75 80 THR A N 1
ATOM 610 C CA . THR A 1 80 ? 11.536 -0.470 -28.505 1.00 97.75 80 THR A CA 1
ATOM 611 C C . THR A 1 80 ? 10.474 -1.450 -28.015 1.00 97.75 80 THR A C 1
ATOM 613 O O . THR A 1 80 ? 10.339 -1.696 -26.819 1.00 97.75 80 THR A O 1
ATOM 616 N N . VAL A 1 81 ? 9.739 -2.075 -28.941 1.00 96.69 81 VAL A N 1
ATOM 617 C CA . VAL A 1 81 ? 8.772 -3.140 -28.607 1.00 96.69 81 VAL A CA 1
ATOM 618 C C . VAL A 1 81 ? 9.444 -4.294 -27.852 1.00 96.69 81 VAL A C 1
ATOM 620 O O . VAL A 1 81 ? 8.829 -4.877 -26.960 1.00 96.69 81 VAL A O 1
ATOM 623 N N . GLN A 1 82 ? 10.710 -4.594 -28.164 1.00 97.00 82 GLN A N 1
ATOM 624 C CA . GLN A 1 82 ? 11.469 -5.626 -27.463 1.00 97.00 82 GLN A CA 1
ATOM 625 C C . GLN A 1 82 ? 11.712 -5.253 -25.996 1.00 97.00 82 GLN A C 1
ATOM 627 O O . GLN A 1 82 ? 11.533 -6.103 -25.133 1.00 97.00 82 GLN A O 1
ATOM 632 N N . ASP A 1 83 ? 12.036 -3.992 -25.696 1.00 98.00 83 ASP A N 1
ATOM 633 C CA . ASP A 1 83 ? 12.260 -3.549 -24.312 1.00 98.00 83 ASP A CA 1
ATOM 634 C C . ASP A 1 83 ? 10.979 -3.665 -23.468 1.00 98.00 83 ASP A C 1
ATOM 636 O O . ASP A 1 83 ? 11.025 -4.058 -22.302 1.00 98.00 83 ASP A O 1
ATOM 640 N N . ILE A 1 84 ? 9.818 -3.372 -24.072 1.00 97.38 84 ILE A N 1
ATOM 641 C CA . ILE A 1 84 ? 8.507 -3.556 -23.432 1.00 97.38 84 ILE A CA 1
ATOM 642 C C . ILE A 1 84 ? 8.234 -5.041 -23.184 1.00 97.38 84 ILE A C 1
ATOM 644 O O . ILE A 1 84 ? 7.793 -5.417 -22.099 1.00 97.38 84 ILE A O 1
ATOM 648 N N . TYR A 1 85 ? 8.513 -5.896 -24.168 1.00 96.25 85 TYR A N 1
ATOM 649 C CA . TYR A 1 85 ? 8.343 -7.339 -24.025 1.00 96.25 85 TYR A CA 1
ATOM 650 C C . TYR A 1 85 ? 9.250 -7.920 -22.929 1.00 96.25 85 TYR A C 1
ATOM 652 O O . TYR A 1 85 ? 8.787 -8.702 -22.100 1.00 96.25 85 TYR A O 1
ATOM 660 N N . ASP A 1 86 ? 10.508 -7.485 -22.858 1.00 97.12 86 ASP A N 1
ATOM 661 C CA . ASP A 1 86 ? 11.449 -7.902 -21.817 1.00 97.12 86 ASP A CA 1
ATOM 662 C C . ASP A 1 86 ? 10.967 -7.474 -20.422 1.00 97.12 86 ASP A C 1
ATOM 664 O O . ASP A 1 86 ? 11.017 -8.273 -19.483 1.00 97.12 86 ASP A O 1
ATOM 668 N N . ALA A 1 87 ? 10.433 -6.253 -20.285 1.00 97.69 87 ALA A N 1
ATOM 669 C CA . ALA A 1 87 ? 9.808 -5.798 -19.044 1.00 97.69 87 ALA A CA 1
ATOM 670 C C . ALA A 1 87 ? 8.651 -6.726 -18.636 1.00 97.69 87 ALA A C 1
ATOM 672 O O . ALA A 1 87 ? 8.602 -7.203 -17.504 1.00 97.69 87 ALA A O 1
ATOM 673 N N . ILE A 1 88 ? 7.755 -7.048 -19.572 1.00 96.50 88 ILE A N 1
ATOM 674 C CA . ILE A 1 88 ? 6.610 -7.940 -19.341 1.00 96.50 88 ILE A CA 1
ATOM 675 C C . ILE A 1 88 ? 7.059 -9.324 -18.856 1.00 96.50 88 ILE A C 1
ATOM 677 O O . ILE A 1 88 ? 6.490 -9.855 -17.903 1.00 96.50 88 ILE A O 1
ATOM 681 N N . LEU A 1 89 ? 8.094 -9.911 -19.463 1.00 96.12 89 LEU A N 1
ATOM 682 C CA . LEU A 1 89 ? 8.602 -11.217 -19.035 1.00 96.12 89 LEU A CA 1
ATOM 683 C C . LEU A 1 89 ? 9.151 -11.183 -17.603 1.00 96.12 89 LEU A C 1
ATOM 685 O O . LEU A 1 89 ? 8.921 -12.122 -16.837 1.00 96.12 89 LEU A O 1
ATOM 689 N N . ILE A 1 90 ? 9.845 -10.106 -17.220 1.00 97.19 90 ILE A N 1
ATOM 690 C CA . ILE A 1 90 ? 10.305 -9.924 -15.837 1.00 97.19 90 ILE A CA 1
ATOM 691 C C . ILE A 1 90 ? 9.118 -9.742 -14.889 1.00 97.19 90 ILE A C 1
ATOM 693 O O . ILE A 1 90 ? 9.108 -10.374 -13.835 1.00 97.19 90 ILE A O 1
ATOM 697 N N . TYR A 1 91 ? 8.105 -8.959 -15.270 1.00 96.50 91 TYR A N 1
ATOM 698 C CA . TYR A 1 91 ? 6.884 -8.795 -14.478 1.00 96.50 91 TYR A CA 1
ATOM 699 C C . TYR A 1 91 ? 6.219 -10.143 -14.192 1.00 96.50 91 TYR A C 1
ATOM 701 O O . TYR A 1 91 ? 5.995 -10.483 -13.035 1.00 96.50 91 TYR A O 1
ATOM 709 N N . ILE A 1 92 ? 5.962 -10.945 -15.233 1.00 95.38 92 ILE A N 1
ATOM 710 C CA . ILE A 1 92 ? 5.315 -12.261 -15.111 1.00 95.38 92 ILE A CA 1
ATOM 711 C C . ILE A 1 92 ? 6.141 -13.187 -14.217 1.00 95.38 92 ILE A C 1
ATOM 713 O O . ILE A 1 92 ? 5.594 -13.862 -13.345 1.00 95.38 92 ILE A O 1
ATOM 717 N N . ARG A 1 93 ? 7.468 -13.202 -14.398 1.00 95.38 93 ARG A N 1
ATOM 718 C CA . ARG A 1 93 ? 8.368 -13.994 -13.554 1.00 95.38 93 ARG A CA 1
ATOM 719 C C . ARG A 1 93 ? 8.254 -13.591 -12.087 1.00 95.38 93 ARG A C 1
ATOM 721 O O . ARG A 1 93 ? 8.187 -14.470 -11.237 1.00 95.38 93 ARG A O 1
ATOM 728 N N . LEU A 1 94 ? 8.245 -12.296 -11.787 1.00 95.38 94 LEU A N 1
ATOM 729 C CA . LEU A 1 94 ? 8.105 -11.822 -10.413 1.00 95.38 94 LEU A CA 1
ATOM 730 C C . LEU A 1 94 ? 6.725 -12.149 -9.852 1.00 95.38 94 LEU A C 1
ATOM 732 O O . LEU A 1 94 ? 6.638 -12.670 -8.745 1.00 95.38 94 LEU A O 1
ATOM 736 N N . TYR A 1 95 ? 5.671 -11.946 -10.640 1.00 92.94 95 TYR A N 1
ATOM 737 C CA . TYR A 1 95 ? 4.289 -12.213 -10.250 1.00 92.94 95 TYR A CA 1
ATOM 738 C C . TYR A 1 95 ? 4.073 -13.645 -9.744 1.00 92.94 95 TYR A C 1
ATOM 740 O O . TYR A 1 95 ? 3.322 -13.858 -8.795 1.00 92.94 95 TYR A O 1
ATOM 748 N N . VAL A 1 96 ? 4.752 -14.632 -10.341 1.00 92.38 96 VAL A N 1
ATOM 749 C CA . VAL A 1 96 ? 4.651 -16.037 -9.907 1.00 92.38 96 VAL A CA 1
ATOM 750 C C . VAL A 1 96 ? 5.550 -16.389 -8.719 1.00 92.38 96 VAL A C 1
ATOM 752 O O . VAL A 1 96 ? 5.317 -17.408 -8.075 1.00 92.38 96 VAL A O 1
ATOM 755 N N . THR A 1 97 ? 6.588 -15.596 -8.439 1.00 90.12 97 THR A N 1
ATOM 756 C CA . THR A 1 97 ? 7.556 -15.880 -7.361 1.00 90.12 97 THR A CA 1
ATOM 757 C C . THR A 1 97 ? 7.319 -15.092 -6.081 1.00 90.12 97 THR A C 1
ATOM 759 O O . THR A 1 97 ? 7.784 -15.516 -5.028 1.00 90.12 97 THR A O 1
ATOM 762 N N . VAL A 1 98 ? 6.660 -13.938 -6.169 1.00 88.75 98 VAL A N 1
ATOM 763 C CA . VAL A 1 98 ? 6.467 -13.045 -5.026 1.00 88.75 98 VAL A CA 1
ATOM 764 C C . VAL A 1 98 ? 5.286 -13.517 -4.198 1.00 88.75 98 VAL A C 1
ATOM 766 O O . VAL A 1 98 ? 4.191 -13.727 -4.722 1.00 88.75 98 VAL A O 1
ATOM 769 N N . ASP A 1 99 ? 5.515 -13.655 -2.895 1.00 83.62 99 ASP A N 1
ATOM 770 C CA . ASP A 1 99 ? 4.433 -13.832 -1.941 1.00 83.62 99 ASP A CA 1
ATOM 771 C C . ASP A 1 99 ? 3.657 -12.515 -1.822 1.00 83.62 99 ASP A C 1
ATOM 773 O O . ASP A 1 99 ? 4.161 -11.515 -1.313 1.00 83.62 99 ASP A O 1
ATOM 777 N N . ARG A 1 100 ? 2.433 -12.514 -2.349 1.00 75.75 100 ARG A N 1
ATOM 778 C CA . ARG A 1 100 ? 1.508 -11.374 -2.300 1.00 75.75 100 ARG A CA 1
ATOM 779 C C . ARG A 1 100 ? 0.673 -11.361 -1.017 1.00 75.75 100 ARG A C 1
ATOM 781 O O . ARG A 1 100 ? -0.139 -10.464 -0.839 1.00 75.75 100 ARG A O 1
ATOM 788 N N . GLY A 1 101 ? 0.829 -12.371 -0.159 1.00 58.00 101 GLY A N 1
ATOM 789 C CA . GLY A 1 101 ? -0.122 -12.686 0.900 1.00 58.00 101 GLY A CA 1
ATOM 790 C C . GLY A 1 101 ? -0.058 -11.830 2.161 1.00 58.00 101 GLY A C 1
ATOM 791 O O . GLY A 1 101 ? -0.958 -11.966 2.976 1.00 58.00 101 GLY A O 1
ATOM 792 N N . ASN A 1 102 ? 0.951 -10.977 2.359 1.00 51.72 102 ASN A N 1
ATOM 793 C CA . ASN A 1 102 ? 1.195 -10.371 3.676 1.00 51.72 102 ASN A CA 1
ATOM 794 C C . ASN A 1 102 ? 1.751 -8.943 3.601 1.00 51.72 102 ASN A C 1
ATOM 796 O O . ASN A 1 102 ? 2.900 -8.715 3.983 1.00 51.72 102 ASN A O 1
ATOM 800 N N . GLY A 1 103 ? 0.980 -7.958 3.138 1.00 60.75 103 GLY A N 1
ATOM 801 C CA . GLY A 1 103 ? 1.503 -6.597 3.209 1.00 60.75 103 GLY A CA 1
ATOM 802 C C . GLY A 1 103 ? 0.504 -5.465 3.096 1.00 60.75 103 GLY A C 1
ATOM 803 O O . GLY A 1 103 ? -0.440 -5.508 2.319 1.00 60.75 103 GLY A O 1
ATOM 804 N N . ASP A 1 104 ? 0.842 -4.396 3.805 1.00 75.56 104 ASP A N 1
ATOM 805 C CA . ASP A 1 104 ? 0.301 -3.039 3.713 1.00 75.56 104 ASP A CA 1
ATOM 806 C C . ASP A 1 104 ? 0.628 -2.333 2.373 1.00 75.56 104 ASP A C 1
ATOM 808 O O . ASP A 1 104 ? 0.428 -1.126 2.215 1.00 75.56 104 ASP A O 1
ATOM 812 N N . VAL A 1 105 ? 1.204 -3.067 1.416 1.00 86.50 105 VAL A N 1
ATOM 813 C CA . VAL A 1 105 ? 1.589 -2.570 0.094 1.00 86.50 105 VAL A CA 1
ATOM 814 C C . VAL A 1 105 ? 0.463 -2.899 -0.886 1.00 86.50 105 VAL A C 1
ATOM 816 O O . VAL A 1 105 ? 0.087 -4.068 -0.986 1.00 86.50 105 VAL A O 1
ATOM 819 N N . PRO A 1 106 ? -0.054 -1.922 -1.653 1.00 85.69 106 PRO A N 1
ATOM 820 C CA . PRO A 1 106 ? -1.071 -2.173 -2.666 1.00 85.69 106 PRO A CA 1
ATOM 821 C C . PRO A 1 106 ? -0.632 -3.269 -3.643 1.00 85.69 106 PRO A C 1
ATOM 823 O O . PRO A 1 106 ? 0.498 -3.243 -4.135 1.00 85.69 106 PRO A O 1
ATOM 826 N N . GLU A 1 107 ? -1.520 -4.214 -3.977 1.00 85.38 107 GLU A N 1
ATOM 827 C CA . GLU A 1 107 ? -1.180 -5.362 -4.840 1.00 85.38 107 GLU A CA 1
ATOM 828 C C . GLU A 1 107 ? -0.580 -4.914 -6.186 1.00 85.38 107 GLU A C 1
ATOM 830 O O . GLU A 1 107 ? 0.363 -5.527 -6.694 1.00 85.38 107 GLU A O 1
ATOM 835 N N . CYS A 1 108 ? -1.080 -3.799 -6.731 1.00 87.44 108 CYS A N 1
ATOM 836 C CA . CYS A 1 108 ? -0.584 -3.204 -7.968 1.00 87.44 108 CYS A CA 1
ATOM 837 C C . CYS A 1 108 ? 0.899 -2.772 -7.893 1.00 87.44 108 CYS A C 1
ATOM 839 O O . CYS A 1 108 ? 1.576 -2.760 -8.924 1.00 87.44 108 CYS A O 1
ATOM 841 N N . ASP A 1 109 ? 1.426 -2.501 -6.696 1.00 92.75 109 ASP A N 1
ATOM 842 C CA . ASP A 1 109 ? 2.791 -2.022 -6.468 1.00 92.75 109 ASP A CA 1
ATOM 843 C C . ASP A 1 109 ? 3.777 -3.097 -6.029 1.00 92.75 109 ASP A C 1
ATOM 845 O O . ASP A 1 109 ? 4.972 -2.959 -6.299 1.00 92.75 109 ASP A O 1
ATOM 849 N N . VAL A 1 110 ? 3.304 -4.189 -5.421 1.00 93.44 110 VAL A N 1
ATOM 850 C CA . VAL A 1 110 ? 4.151 -5.258 -4.861 1.00 93.44 110 VAL A CA 1
ATOM 851 C C . VAL A 1 110 ? 5.227 -5.721 -5.851 1.00 93.44 110 VAL A C 1
ATOM 853 O O . VAL A 1 110 ? 6.402 -5.825 -5.497 1.00 93.44 110 VAL A O 1
ATOM 856 N N . ILE A 1 111 ? 4.862 -5.939 -7.118 1.00 95.38 111 ILE A N 1
ATOM 857 C CA . ILE A 1 111 ? 5.800 -6.415 -8.147 1.00 95.38 111 ILE A CA 1
ATOM 858 C C . ILE A 1 111 ? 6.836 -5.350 -8.528 1.00 95.38 111 ILE A C 1
ATOM 860 O O . ILE A 1 111 ? 8.014 -5.668 -8.708 1.00 95.38 111 ILE A O 1
ATOM 864 N N . THR A 1 112 ? 6.424 -4.085 -8.621 1.00 96.25 112 THR A N 1
ATOM 865 C CA . THR A 1 112 ? 7.327 -2.962 -8.915 1.00 96.25 112 THR A CA 1
ATOM 866 C C . THR A 1 112 ? 8.314 -2.752 -7.775 1.00 96.25 112 THR A C 1
ATOM 868 O O . THR A 1 112 ? 9.517 -2.650 -8.015 1.00 96.25 112 THR A O 1
ATOM 871 N N . VAL A 1 113 ? 7.832 -2.758 -6.533 1.00 96.19 113 VAL A N 1
ATOM 872 C CA . VAL A 1 113 ? 8.670 -2.602 -5.341 1.00 96.19 113 VAL A CA 1
ATOM 873 C C . VAL A 1 113 ? 9.632 -3.780 -5.200 1.00 96.19 113 VAL A C 1
ATOM 875 O O . VAL A 1 113 ? 10.822 -3.561 -4.985 1.00 96.19 113 VAL A O 1
ATOM 878 N N . GLN A 1 114 ? 9.174 -5.018 -5.413 1.00 96.00 114 GLN A N 1
ATOM 879 C CA . GLN A 1 114 ? 10.057 -6.186 -5.418 1.00 96.00 114 GLN A CA 1
ATOM 880 C C . GLN A 1 114 ? 11.166 -6.060 -6.470 1.00 96.00 114 GLN A C 1
ATOM 882 O O . GLN A 1 114 ? 12.314 -6.428 -6.208 1.00 96.00 114 GLN A O 1
ATOM 887 N N . PHE A 1 115 ? 10.836 -5.576 -7.668 1.00 96.44 115 PHE A N 1
ATOM 888 C CA . PHE A 1 115 ? 11.822 -5.382 -8.726 1.00 96.44 115 PHE A CA 1
ATOM 889 C C . PHE A 1 115 ? 12.870 -4.331 -8.342 1.00 96.44 115 PHE A C 1
ATOM 891 O O . PHE A 1 115 ? 14.065 -4.550 -8.554 1.00 96.44 115 PHE A O 1
ATOM 898 N N . ILE A 1 116 ? 12.444 -3.224 -7.724 1.00 96.50 116 ILE A N 1
ATOM 899 C CA . ILE A 1 116 ? 13.353 -2.207 -7.179 1.00 96.50 116 ILE A CA 1
ATOM 900 C C . ILE A 1 116 ? 14.233 -2.821 -6.083 1.00 96.50 116 ILE A C 1
ATOM 902 O O . ILE A 1 116 ? 15.444 -2.612 -6.101 1.00 96.50 116 ILE A O 1
ATOM 906 N N . LEU A 1 117 ? 13.665 -3.616 -5.174 1.00 94.81 117 LEU A N 1
ATOM 907 C CA . LEU A 1 117 ? 14.414 -4.280 -4.105 1.00 94.81 117 LEU A CA 1
ATOM 908 C C . LEU A 1 117 ? 15.522 -5.182 -4.671 1.00 94.81 117 LEU A C 1
ATOM 910 O O . LEU A 1 117 ? 16.686 -5.011 -4.319 1.00 94.81 117 LEU A O 1
ATOM 914 N N . GLN A 1 118 ? 15.201 -6.041 -5.646 1.00 94.00 118 GLN A N 1
ATOM 915 C CA . GLN A 1 118 ? 16.198 -6.886 -6.322 1.00 94.00 118 GLN A CA 1
ATOM 916 C C . GLN A 1 118 ? 17.281 -6.059 -7.025 1.00 94.00 118 GLN A C 1
ATOM 918 O O . GLN A 1 118 ? 18.456 -6.430 -7.040 1.00 94.00 118 GLN A O 1
ATOM 923 N N . PHE A 1 119 ? 16.906 -4.923 -7.617 1.00 93.12 119 PHE A N 1
ATOM 924 C CA . PHE A 1 119 ? 17.873 -4.002 -8.204 1.00 93.12 119 PHE A CA 1
ATOM 925 C C . PHE A 1 119 ? 18.824 -3.410 -7.149 1.00 93.12 119 PHE A C 1
ATOM 927 O O . PHE A 1 119 ? 20.027 -3.314 -7.410 1.00 93.12 119 PHE A O 1
ATOM 934 N N . LEU A 1 120 ? 18.318 -3.051 -5.967 1.00 92.69 120 LEU A N 1
ATOM 935 C CA . LEU A 1 120 ? 19.121 -2.516 -4.864 1.00 92.69 120 LEU A CA 1
ATOM 936 C C . LEU A 1 120 ? 20.079 -3.568 -4.274 1.00 92.69 120 LEU A C 1
ATOM 938 O O . LEU A 1 120 ? 21.230 -3.238 -3.973 1.00 92.69 120 LEU A O 1
ATOM 942 N N . GLU A 1 121 ? 19.639 -4.823 -4.157 1.00 90.81 121 GLU A N 1
ATOM 943 C CA . GLU A 1 121 ? 20.431 -5.945 -3.629 1.00 90.81 121 GLU A CA 1
ATOM 944 C C . GLU A 1 121 ? 21.646 -6.272 -4.512 1.00 90.81 121 GLU A C 1
ATOM 946 O O . GLU A 1 121 ? 22.760 -6.429 -4.019 1.00 90.81 121 GLU A O 1
ATOM 951 N N . VAL A 1 122 ? 21.470 -6.305 -5.838 1.00 86.38 122 VAL A N 1
ATOM 952 C CA . VAL A 1 122 ? 22.526 -6.717 -6.785 1.00 86.38 122 VAL A CA 1
ATOM 953 C C . VAL A 1 122 ? 23.697 -5.716 -6.864 1.00 86.38 122 VAL A C 1
ATOM 955 O O . VAL A 1 122 ? 24.789 -6.060 -7.319 1.00 86.38 122 VAL A O 1
ATOM 958 N N . GLN A 1 123 ? 23.520 -4.470 -6.418 1.00 72.69 123 GLN A N 1
ATOM 959 C CA . GLN A 1 123 ? 24.468 -3.368 -6.646 1.00 72.69 123 GLN A CA 1
ATOM 960 C C . GLN A 1 123 ? 25.537 -3.183 -5.543 1.00 72.69 123 GLN A C 1
ATOM 962 O O . GLN A 1 123 ? 25.999 -2.066 -5.323 1.00 72.69 123 GLN A O 1
ATOM 967 N N . GLU A 1 124 ? 25.980 -4.240 -4.853 1.00 62.03 124 GLU A N 1
ATOM 968 C CA . GLU A 1 124 ? 26.852 -4.193 -3.652 1.00 62.03 124 GLU A CA 1
ATOM 969 C C . GLU A 1 124 ? 28.092 -3.263 -3.709 1.00 62.03 124 GLU A C 1
ATOM 971 O O . GLU A 1 124 ? 28.524 -2.769 -2.669 1.00 62.03 124 GLU A O 1
ATOM 976 N N . ALA A 1 125 ? 28.668 -2.973 -4.885 1.00 54.56 125 ALA A N 1
ATOM 977 C CA . ALA A 1 125 ? 29.927 -2.220 -5.001 1.00 54.56 125 ALA A CA 1
ATOM 978 C C . ALA A 1 125 ? 29.808 -0.772 -5.526 1.00 54.56 125 ALA A C 1
ATOM 980 O O . ALA A 1 125 ? 30.778 -0.024 -5.434 1.00 54.56 125 ALA A O 1
ATOM 981 N N . ASN A 1 126 ? 28.670 -0.373 -6.107 1.00 61.06 126 ASN A N 1
ATOM 982 C CA . ASN A 1 126 ? 28.465 0.966 -6.684 1.00 61.06 126 ASN A CA 1
ATOM 983 C C . ASN A 1 126 ? 26.962 1.246 -6.833 1.00 61.06 126 ASN A C 1
ATOM 985 O O . ASN A 1 126 ? 26.434 1.331 -7.940 1.00 61.06 126 ASN A O 1
ATOM 989 N N . ARG A 1 127 ? 26.267 1.385 -5.700 1.00 68.12 127 ARG A N 1
ATOM 990 C CA . ARG A 1 127 ? 24.816 1.629 -5.624 1.00 68.12 127 ARG A CA 1
ATOM 991 C C . ARG A 1 127 ? 24.405 3.047 -6.048 1.00 68.12 127 ARG A C 1
ATOM 993 O O . ARG A 1 127 ? 23.568 3.667 -5.400 1.00 68.12 127 ARG A O 1
ATOM 1000 N N . ASN A 1 128 ? 24.993 3.561 -7.123 1.00 78.25 128 ASN A N 1
ATOM 1001 C CA . ASN A 1 128 ? 24.609 4.819 -7.742 1.00 78.25 128 ASN A CA 1
ATOM 1002 C C . ASN A 1 128 ? 23.683 4.499 -8.913 1.00 78.25 128 ASN A C 1
ATOM 1004 O O . ASN A 1 128 ? 24.110 3.933 -9.917 1.00 78.25 128 ASN A O 1
ATOM 1008 N N . GLY A 1 129 ? 22.419 4.865 -8.781 1.00 86.94 129 GLY A N 1
ATOM 1009 C CA . GLY A 1 129 ? 21.421 4.718 -9.821 1.00 86.94 129 GLY A CA 1
ATOM 1010 C C . GLY A 1 129 ? 20.221 5.589 -9.507 1.00 86.94 129 GLY A C 1
ATOM 1011 O O . GLY A 1 129 ? 20.012 5.995 -8.365 1.00 86.94 129 GLY A O 1
ATOM 1012 N N . ASN A 1 130 ? 19.431 5.863 -10.534 1.00 92.81 130 ASN A N 1
ATOM 1013 C CA . ASN A 1 130 ? 18.154 6.530 -10.372 1.00 92.81 130 ASN A CA 1
ATOM 1014 C C . ASN A 1 130 ? 17.087 5.695 -11.067 1.00 92.81 130 ASN A C 1
ATOM 1016 O O . ASN A 1 130 ? 17.349 5.081 -12.105 1.00 92.81 130 ASN A O 1
ATOM 1020 N N . PHE A 1 131 ? 15.886 5.693 -10.514 1.00 95.44 131 PHE A N 1
ATOM 1021 C CA . PHE A 1 131 ? 14.740 5.060 -11.142 1.00 95.44 131 PHE A CA 1
ATOM 1022 C C . PHE A 1 131 ? 13.500 5.922 -10.975 1.00 95.44 131 PHE A C 1
ATOM 1024 O O . PHE A 1 131 ? 13.424 6.738 -10.062 1.00 95.44 131 PHE A O 1
ATOM 1031 N N . TYR A 1 132 ? 12.534 5.751 -11.870 1.00 95.81 132 TYR A N 1
ATOM 1032 C CA . TYR A 1 132 ? 11.243 6.409 -11.738 1.00 95.81 132 TYR A CA 1
ATOM 1033 C C . TYR A 1 132 ? 10.271 5.534 -10.951 1.00 95.81 132 TYR A C 1
ATOM 1035 O O . TYR A 1 132 ? 10.169 4.335 -11.220 1.00 95.81 132 TYR A O 1
ATOM 1043 N N . PHE A 1 133 ? 9.539 6.143 -10.024 1.00 95.12 133 PHE A N 1
ATOM 1044 C CA . PHE A 1 133 ? 8.406 5.548 -9.320 1.00 95.12 133 PHE A CA 1
ATOM 1045 C C . PHE A 1 133 ? 7.301 6.603 -9.220 1.00 95.12 133 PHE A C 1
ATOM 1047 O O . PHE A 1 133 ? 7.555 7.711 -8.757 1.00 95.12 133 PHE A O 1
ATOM 1054 N N . TYR A 1 134 ? 6.122 6.299 -9.763 1.00 91.69 134 TYR A N 1
ATOM 1055 C CA . TYR A 1 134 ? 5.013 7.244 -9.953 1.00 91.69 134 TYR A CA 1
ATOM 1056 C C . TYR A 1 134 ? 5.420 8.593 -10.579 1.00 91.69 134 TYR A C 1
ATOM 1058 O O . TYR A 1 134 ? 4.976 9.658 -10.172 1.00 91.69 134 TYR A O 1
ATOM 1066 N N . GLY A 1 135 ? 6.312 8.562 -11.574 1.00 90.88 135 GLY A N 1
ATOM 1067 C CA . GLY A 1 135 ? 6.825 9.770 -12.240 1.00 90.88 135 GLY A CA 1
ATOM 1068 C C . GLY A 1 135 ? 7.908 10.542 -11.476 1.00 90.88 135 GLY A C 1
ATOM 1069 O O . GLY A 1 135 ? 8.566 11.402 -12.065 1.00 90.88 135 GLY A O 1
ATOM 1070 N N . TYR A 1 136 ? 8.192 10.189 -10.221 1.00 93.81 136 TYR A N 1
ATOM 1071 C CA . TYR A 1 136 ? 9.256 10.798 -9.424 1.00 93.81 136 TYR A CA 1
ATOM 1072 C C . TYR A 1 136 ? 10.587 10.087 -9.646 1.00 93.81 136 TYR A C 1
ATOM 1074 O O . TYR A 1 136 ? 10.660 8.858 -9.644 1.00 93.81 136 TYR A O 1
ATOM 1082 N N . LEU A 1 137 ? 11.654 10.867 -9.837 1.00 95.12 137 LEU A N 1
ATOM 1083 C CA . LEU A 1 137 ? 13.012 10.347 -9.968 1.00 95.12 137 LEU A CA 1
ATOM 1084 C C . LEU A 1 137 ? 13.591 10.066 -8.578 1.00 95.12 137 LEU A C 1
ATOM 1086 O O . LEU A 1 137 ? 13.971 10.990 -7.867 1.00 95.12 137 LEU A O 1
ATOM 1090 N N . ILE A 1 138 ? 13.710 8.793 -8.223 1.00 94.69 138 ILE A N 1
ATOM 1091 C CA . ILE A 1 138 ? 14.233 8.346 -6.935 1.00 94.69 138 ILE A CA 1
ATOM 1092 C C . ILE A 1 138 ? 15.702 7.967 -7.087 1.00 94.69 138 ILE A C 1
ATOM 1094 O O . ILE A 1 138 ? 16.069 7.132 -7.919 1.00 94.69 138 ILE A O 1
ATOM 1098 N N . GLN A 1 139 ? 16.551 8.578 -6.264 1.00 94.06 139 GLN A N 1
ATOM 1099 C CA . GLN A 1 139 ? 17.972 8.251 -6.196 1.00 94.06 139 GLN A CA 1
ATOM 1100 C C . GLN A 1 139 ? 18.182 7.080 -5.234 1.00 94.06 139 GLN A C 1
ATOM 1102 O O . GLN A 1 139 ? 17.769 7.138 -4.076 1.00 94.06 139 GLN A O 1
ATOM 1107 N N . THR A 1 140 ? 18.892 6.036 -5.661 1.00 93.69 140 THR A N 1
ATOM 1108 C CA . THR A 1 140 ? 19.204 4.876 -4.803 1.00 93.69 140 THR A CA 1
ATOM 1109 C C . THR A 1 140 ? 19.952 5.276 -3.531 1.00 93.69 140 THR A C 1
ATOM 1111 O O . THR A 1 140 ? 19.772 4.659 -2.483 1.00 93.69 140 THR A O 1
ATOM 1114 N N . GLN A 1 141 ? 20.765 6.332 -3.610 1.00 91.75 141 GLN A N 1
ATOM 1115 C CA . GLN A 1 141 ? 21.528 6.860 -2.485 1.00 91.75 141 GLN A CA 1
ATOM 1116 C C . GLN A 1 141 ? 20.626 7.347 -1.341 1.00 91.75 141 GLN A C 1
ATOM 1118 O O . GLN A 1 141 ? 20.962 7.102 -0.186 1.00 91.75 141 GLN A O 1
ATOM 1123 N N . PHE A 1 142 ? 19.467 7.945 -1.646 1.00 92.19 142 PHE A N 1
ATOM 1124 C CA . PHE A 1 142 ? 18.493 8.352 -0.628 1.00 92.19 142 PHE A CA 1
ATOM 1125 C C . PHE A 1 142 ? 18.016 7.144 0.188 1.00 92.19 142 PHE A C 1
ATOM 1127 O O . PHE A 1 142 ? 18.087 7.148 1.413 1.00 92.19 142 PHE A O 1
ATOM 1134 N N . ILE A 1 143 ? 17.614 6.066 -0.493 1.00 93.94 143 ILE A N 1
ATOM 1135 C CA . ILE A 1 143 ? 17.125 4.838 0.153 1.00 93.94 143 ILE A CA 1
ATOM 1136 C C . ILE A 1 143 ? 18.213 4.247 1.053 1.00 93.94 143 ILE A C 1
ATOM 1138 O O . ILE A 1 143 ? 17.961 3.895 2.201 1.00 93.94 143 ILE A O 1
ATOM 1142 N N . ILE A 1 144 ? 19.450 4.188 0.556 1.00 91.88 144 ILE A N 1
ATOM 1143 C CA . ILE A 1 144 ? 20.594 3.659 1.307 1.00 91.88 144 ILE A CA 1
ATOM 1144 C C . ILE A 1 144 ? 20.881 4.493 2.555 1.00 91.88 144 ILE A C 1
ATOM 1146 O O . ILE A 1 144 ? 21.268 3.937 3.581 1.00 91.88 144 ILE A O 1
ATOM 1150 N N . GLU A 1 145 ? 20.736 5.813 2.478 1.00 91.25 145 GLU A N 1
ATOM 1151 C CA . GLU A 1 145 ? 20.911 6.699 3.628 1.00 91.25 145 GLU A CA 1
ATOM 1152 C C . GLU A 1 145 ? 19.834 6.471 4.685 1.00 91.25 145 GLU A C 1
ATOM 1154 O O . GLU A 1 145 ? 20.184 6.321 5.854 1.00 91.25 145 GLU A O 1
ATOM 1159 N N . ILE A 1 146 ? 18.565 6.342 4.288 1.00 91.44 146 ILE A N 1
ATOM 1160 C CA . ILE A 1 146 ? 17.470 6.017 5.213 1.00 91.44 146 ILE A CA 1
ATOM 1161 C C . ILE A 1 146 ? 17.713 4.670 5.904 1.00 91.44 146 ILE A C 1
ATOM 1163 O O . ILE A 1 146 ? 17.704 4.598 7.132 1.00 91.44 146 ILE A O 1
ATOM 1167 N N . VAL A 1 147 ? 18.038 3.626 5.137 1.00 91.62 147 VAL A N 1
ATOM 1168 C CA . VAL A 1 147 ? 18.336 2.287 5.678 1.00 91.62 147 VAL A CA 1
ATOM 1169 C C . VAL A 1 147 ? 19.515 2.326 6.660 1.00 91.62 147 VAL A C 1
ATOM 1171 O O . VAL A 1 147 ? 19.477 1.690 7.715 1.00 91.62 147 VAL A O 1
ATOM 1174 N N . LYS A 1 148 ? 20.554 3.122 6.367 1.00 90.00 148 LYS A N 1
ATOM 1175 C CA . LYS A 1 148 ? 21.695 3.325 7.277 1.00 90.00 14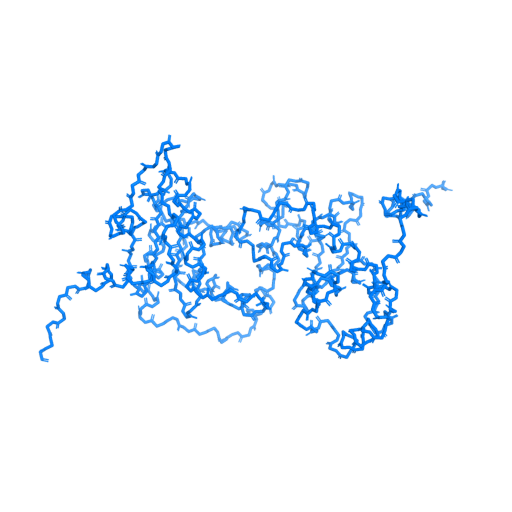8 LYS A CA 1
ATOM 1176 C C . LYS A 1 148 ? 21.309 4.070 8.551 1.00 90.00 148 LYS A C 1
ATOM 1178 O O . LYS A 1 148 ? 21.790 3.698 9.617 1.00 90.00 148 LYS A O 1
ATOM 1183 N N . ILE A 1 149 ? 20.474 5.107 8.459 1.00 88.94 149 ILE A N 1
ATOM 1184 C CA . ILE A 1 149 ? 19.969 5.853 9.625 1.00 88.94 149 ILE A CA 1
ATOM 1185 C C . ILE A 1 149 ? 19.208 4.910 10.567 1.00 88.94 149 ILE A C 1
ATOM 1187 O O . ILE A 1 149 ? 19.346 5.010 11.785 1.00 88.94 149 ILE A O 1
ATOM 1191 N N . GLN A 1 150 ? 18.486 3.941 10.005 1.00 88.00 150 GLN A N 1
ATOM 1192 C CA . GLN A 1 150 ? 17.768 2.901 10.745 1.00 88.00 150 GLN A CA 1
ATOM 1193 C C . GLN A 1 150 ? 18.678 1.784 11.290 1.00 88.00 150 GLN A C 1
ATOM 1195 O O . GLN A 1 150 ? 18.194 0.846 11.916 1.00 88.00 150 GLN A O 1
ATOM 1200 N N . ASN A 1 151 ? 20.001 1.878 11.102 1.00 90.81 151 ASN A N 1
ATOM 1201 C CA . ASN A 1 151 ? 20.978 0.838 11.448 1.00 90.81 151 ASN A CA 1
ATOM 1202 C C . ASN A 1 151 ? 20.669 -0.532 10.815 1.00 90.81 151 ASN A C 1
ATOM 1204 O O . ASN A 1 151 ? 20.995 -1.569 11.394 1.00 90.81 151 ASN A O 1
ATOM 1208 N N . SER A 1 152 ? 20.058 -0.533 9.629 1.00 92.06 152 SER A N 1
ATOM 1209 C CA . SER A 1 152 ? 19.739 -1.737 8.863 1.00 92.06 152 SER A CA 1
ATOM 1210 C C . SER A 1 152 ? 20.643 -1.860 7.627 1.00 92.06 152 SER A C 1
ATOM 1212 O O . SER A 1 152 ? 21.565 -1.063 7.412 1.00 92.06 152 SER A O 1
ATOM 1214 N N . SER A 1 153 ? 20.412 -2.888 6.814 1.00 92.31 153 SER A N 1
ATOM 1215 C CA . SER A 1 153 ? 21.081 -3.104 5.533 1.00 92.31 153 SER A CA 1
ATOM 1216 C C . SER A 1 153 ? 20.053 -3.304 4.419 1.00 92.31 153 SER A C 1
ATOM 1218 O O . SER A 1 153 ? 18.895 -3.618 4.674 1.00 92.31 153 SER A O 1
ATOM 1220 N N . VAL A 1 154 ? 20.463 -3.091 3.166 1.00 91.88 154 VAL A N 1
ATOM 1221 C CA . VAL A 1 154 ? 19.552 -3.231 2.012 1.00 91.88 154 VAL A CA 1
ATOM 1222 C C . VAL A 1 154 ? 19.094 -4.680 1.851 1.00 91.88 154 VAL A C 1
ATOM 1224 O O . VAL A 1 154 ? 17.972 -4.919 1.440 1.00 91.88 154 VAL A O 1
ATOM 1227 N N . GLU A 1 155 ? 19.940 -5.637 2.219 1.00 91.56 155 GLU A N 1
ATOM 1228 C CA . GLU A 1 155 ? 19.656 -7.074 2.168 1.00 91.56 155 GLU A CA 1
ATOM 1229 C C . GLU A 1 155 ? 18.642 -7.510 3.235 1.00 91.56 155 GLU A C 1
ATOM 1231 O O . GLU A 1 155 ? 18.057 -8.583 3.128 1.00 91.56 155 GLU A O 1
ATOM 1236 N N . ALA A 1 156 ? 18.468 -6.703 4.284 1.00 93.06 156 ALA A N 1
ATOM 1237 C CA . ALA A 1 156 ? 17.459 -6.915 5.314 1.00 93.06 156 ALA A CA 1
ATOM 1238 C C . ALA A 1 156 ? 16.156 -6.152 5.024 1.00 93.06 156 ALA A C 1
ATOM 1240 O O . ALA A 1 156 ? 15.201 -6.300 5.780 1.00 93.06 156 ALA A O 1
ATOM 1241 N N . LEU A 1 157 ? 16.121 -5.335 3.964 1.00 92.88 157 LEU A N 1
ATOM 1242 C CA . LEU A 1 157 ? 14.978 -4.496 3.641 1.00 92.88 157 LEU A CA 1
ATOM 1243 C C . LEU A 1 157 ? 13.834 -5.345 3.085 1.00 92.88 157 LEU A C 1
ATOM 1245 O O . LEU A 1 157 ? 13.993 -6.080 2.113 1.00 92.88 157 LEU A O 1
ATOM 1249 N N . THR A 1 158 ? 12.661 -5.215 3.684 1.00 93.00 158 THR A N 1
ATOM 1250 C CA . THR A 1 158 ? 11.435 -5.856 3.203 1.00 93.00 158 THR A CA 1
ATOM 1251 C C . THR A 1 158 ? 10.759 -5.027 2.104 1.00 93.00 158 THR A C 1
ATOM 1253 O O . THR A 1 158 ? 11.044 -3.840 1.921 1.00 93.00 158 THR A O 1
ATOM 1256 N N . ILE A 1 159 ? 9.818 -5.637 1.372 1.00 93.19 159 ILE A N 1
ATOM 1257 C CA . ILE A 1 159 ? 9.004 -4.937 0.361 1.00 93.19 159 ILE A CA 1
ATOM 1258 C C . ILE A 1 159 ? 8.247 -3.765 1.006 1.00 93.19 159 ILE A C 1
ATOM 1260 O O . ILE A 1 159 ? 8.284 -2.659 0.473 1.00 93.19 159 ILE A O 1
ATOM 1264 N N . SER A 1 160 ? 7.608 -3.982 2.159 1.00 91.31 160 SER A N 1
ATOM 1265 C CA . SER A 1 160 ? 6.837 -2.948 2.861 1.00 91.31 160 SER A CA 1
ATOM 1266 C C . SER A 1 160 ? 7.710 -1.782 3.313 1.00 91.31 160 SER A C 1
ATOM 1268 O O . SER A 1 160 ? 7.374 -0.629 3.057 1.00 91.31 160 SER A O 1
ATOM 1270 N N . GLU A 1 161 ? 8.870 -2.060 3.915 1.00 92.25 161 GLU A N 1
ATOM 1271 C CA . GLU A 1 161 ? 9.798 -1.004 4.328 1.00 92.25 161 GLU A CA 1
ATOM 1272 C C . GLU A 1 161 ? 10.299 -0.193 3.133 1.00 92.25 161 GLU A C 1
ATOM 1274 O O . GLU A 1 161 ? 10.282 1.037 3.183 1.00 92.25 161 GLU A O 1
ATOM 1279 N N . LEU A 1 162 ? 10.702 -0.856 2.039 1.00 94.94 162 LEU A N 1
ATOM 1280 C CA . LEU A 1 162 ? 11.113 -0.156 0.824 1.00 94.94 162 LEU A CA 1
ATOM 1281 C C . LEU A 1 162 ? 9.977 0.719 0.297 1.00 94.94 162 LEU A C 1
ATOM 1283 O O . LEU A 1 162 ? 10.200 1.897 0.035 1.00 94.94 162 LEU A O 1
ATOM 1287 N N . TYR A 1 163 ? 8.773 0.165 0.171 1.00 94.25 163 TYR A N 1
ATOM 1288 C CA . TYR A 1 163 ? 7.600 0.897 -0.289 1.00 94.25 163 TYR A CA 1
ATOM 1289 C C . TYR A 1 163 ? 7.370 2.171 0.534 1.00 94.25 163 TYR A C 1
ATOM 1291 O O . TYR A 1 163 ? 7.266 3.253 -0.041 1.00 94.25 163 TYR A O 1
ATOM 1299 N N . TYR A 1 164 ? 7.409 2.090 1.865 1.00 92.00 164 TYR A N 1
ATOM 1300 C CA . TYR A 1 164 ? 7.254 3.260 2.729 1.00 92.00 164 TYR A CA 1
ATOM 1301 C C . TYR A 1 164 ? 8.365 4.296 2.553 1.00 92.00 164 TYR A C 1
ATOM 1303 O O . TYR A 1 164 ? 8.087 5.494 2.573 1.00 92.00 164 TYR A O 1
ATOM 1311 N N . ILE A 1 165 ? 9.610 3.873 2.317 1.00 93.56 165 ILE A N 1
ATOM 1312 C CA . ILE A 1 165 ? 10.699 4.803 1.988 1.00 93.56 165 ILE A CA 1
ATOM 1313 C C . ILE A 1 165 ? 10.394 5.550 0.681 1.00 93.56 165 ILE A C 1
ATOM 1315 O O . ILE A 1 165 ? 10.605 6.763 0.619 1.00 93.56 165 ILE A O 1
ATOM 1319 N N . LEU A 1 166 ? 9.880 4.861 -0.346 1.00 94.19 166 LEU A N 1
ATOM 1320 C CA . LEU A 1 166 ? 9.505 5.491 -1.620 1.00 94.19 166 LEU A CA 1
ATOM 1321 C C . LEU A 1 166 ? 8.355 6.487 -1.433 1.00 94.19 166 LEU A C 1
ATOM 1323 O O . LEU A 1 166 ? 8.422 7.598 -1.955 1.00 94.19 166 LEU A O 1
ATOM 1327 N N . VAL A 1 167 ? 7.333 6.117 -0.658 1.00 91.06 167 VAL A N 1
ATOM 1328 C CA . VAL A 1 167 ? 6.187 6.985 -0.352 1.00 91.06 167 VAL A CA 1
ATOM 1329 C C . VAL A 1 167 ? 6.651 8.244 0.384 1.00 91.06 167 VAL A C 1
ATOM 1331 O O . VAL A 1 167 ? 6.320 9.352 -0.026 1.00 91.06 167 VAL A O 1
ATOM 1334 N N . VAL A 1 168 ? 7.484 8.104 1.423 1.00 89.69 168 VAL A N 1
ATOM 1335 C CA . VAL A 1 168 ? 8.034 9.249 2.171 1.00 89.69 168 VAL A CA 1
ATOM 1336 C C . VAL A 1 168 ? 8.883 10.154 1.283 1.00 89.69 168 VAL A C 1
ATOM 1338 O O . VAL A 1 168 ? 8.784 11.376 1.395 1.00 89.69 168 VAL A O 1
ATOM 1341 N N . TYR A 1 169 ? 9.690 9.574 0.390 1.00 90.56 169 TYR A N 1
ATOM 1342 C CA . TYR A 1 169 ? 10.466 10.347 -0.578 1.00 90.56 169 TYR A CA 1
ATOM 1343 C C . TYR A 1 169 ? 9.555 11.210 -1.456 1.00 90.56 169 TYR A C 1
ATOM 1345 O O . TYR A 1 169 ? 9.741 12.422 -1.535 1.00 90.56 169 TYR A O 1
ATOM 1353 N N . ILE A 1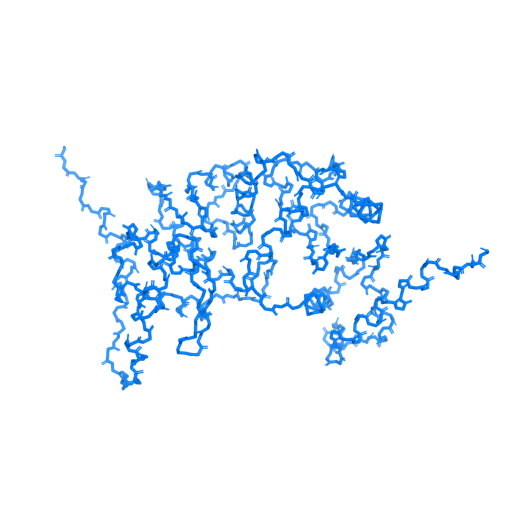 170 ? 8.541 10.593 -2.068 1.00 89.06 170 ILE A N 1
ATOM 1354 C CA . ILE A 1 170 ? 7.581 11.280 -2.937 1.00 89.06 170 ILE A CA 1
ATOM 1355 C C . ILE A 1 170 ? 6.843 12.379 -2.167 1.00 89.06 170 ILE A C 1
ATOM 1357 O O . ILE A 1 170 ? 6.734 13.502 -2.654 1.00 89.06 170 ILE A O 1
ATOM 1361 N N . GLY A 1 171 ? 6.411 12.091 -0.938 1.00 83.69 171 GLY A N 1
ATOM 1362 C CA . GLY A 1 171 ? 5.759 13.071 -0.074 1.00 83.69 171 GLY A CA 1
ATOM 1363 C C . GLY A 1 171 ? 6.595 14.318 0.160 1.00 83.69 171 GLY A C 1
ATOM 1364 O O . GLY A 1 171 ? 6.086 15.429 0.053 1.00 83.69 171 GLY A O 1
ATOM 1365 N N . HIS A 1 172 ? 7.894 14.148 0.407 1.00 83.56 172 HIS A N 1
ATOM 1366 C CA . HIS A 1 172 ? 8.798 15.277 0.597 1.00 83.56 172 HIS A CA 1
ATOM 1367 C C . HIS A 1 172 ? 8.921 16.168 -0.649 1.00 83.56 172 HIS A C 1
ATOM 1369 O O . HIS A 1 172 ? 9.038 17.386 -0.521 1.00 83.56 172 HIS A O 1
ATOM 1375 N N . GLU A 1 173 ? 8.864 15.583 -1.848 1.00 81.12 173 GLU A N 1
ATOM 1376 C CA . GLU A 1 173 ? 8.894 16.340 -3.104 1.00 81.12 173 GLU A CA 1
ATOM 1377 C C . GLU A 1 173 ? 7.581 17.131 -3.324 1.00 81.12 173 GLU A C 1
ATOM 1379 O O . GLU A 1 173 ? 7.611 18.251 -3.841 1.00 81.12 173 GLU A O 1
ATOM 1384 N N . ILE A 1 174 ? 6.432 16.594 -2.884 1.00 75.81 174 ILE A N 1
ATOM 1385 C CA . ILE A 1 174 ? 5.095 17.212 -3.026 1.00 75.81 174 ILE A CA 1
ATOM 1386 C C . ILE A 1 174 ? 4.859 18.350 -2.010 1.00 75.81 174 ILE A C 1
ATOM 1388 O O . ILE A 1 174 ? 4.310 19.403 -2.361 1.00 75.81 174 ILE A O 1
ATOM 1392 N N . ASP A 1 175 ? 5.316 18.171 -0.768 1.00 65.31 175 ASP A N 1
ATOM 1393 C CA . ASP A 1 175 ? 5.081 19.056 0.392 1.00 65.31 175 ASP A CA 1
ATOM 1394 C C . ASP A 1 175 ? 5.788 20.435 0.285 1.00 65.31 175 ASP A C 1
ATOM 1396 O O . ASP A 1 175 ? 5.656 21.337 1.112 1.00 65.31 175 ASP A O 1
ATOM 1400 N N . THR A 1 176 ? 6.498 20.695 -0.815 1.00 55.72 176 THR A N 1
ATOM 1401 C CA . THR A 1 176 ? 7.062 22.025 -1.114 1.00 55.72 176 THR A CA 1
ATOM 1402 C C . THR A 1 176 ? 6.015 23.068 -1.540 1.00 55.72 176 THR A C 1
ATOM 1404 O O . THR A 1 176 ? 6.354 24.240 -1.733 1.00 55.72 176 THR A O 1
ATOM 1407 N N . SER A 1 177 ? 4.738 22.683 -1.661 1.00 54.34 177 SER A N 1
ATOM 1408 C CA . SER A 1 177 ? 3.672 23.509 -2.246 1.00 54.34 177 SER A CA 1
ATOM 1409 C C . SER A 1 177 ? 2.659 24.121 -1.261 1.00 54.34 177 SER A C 1
ATOM 1411 O O . SER A 1 177 ? 1.636 24.628 -1.696 1.00 54.34 177 SER A O 1
ATOM 1413 N N . GLY A 1 178 ? 2.931 24.172 0.048 1.00 56.88 178 GLY A N 1
ATOM 1414 C CA . GLY A 1 178 ? 2.390 25.184 0.984 1.00 56.88 178 GLY A CA 1
ATOM 1415 C C . GLY A 1 178 ? 0.864 25.328 1.176 1.00 56.88 178 GLY A C 1
ATOM 1416 O O . GLY A 1 178 ? 0.449 26.223 1.911 1.00 56.88 178 GLY A O 1
ATOM 1417 N N . ASN A 1 179 ? 0.032 24.488 0.559 1.00 65.88 179 ASN A N 1
ATOM 1418 C CA . ASN A 1 179 ? -1.433 24.523 0.644 1.00 65.88 179 ASN A CA 1
ATOM 1419 C C . ASN A 1 179 ? -1.988 23.170 1.102 1.00 65.88 179 ASN A C 1
ATOM 1421 O O . ASN A 1 179 ? -2.927 22.649 0.500 1.00 65.88 179 ASN A O 1
ATOM 1425 N N . GLU A 1 180 ? -1.418 22.590 2.157 1.00 70.56 180 GLU A N 1
ATOM 1426 C CA . GLU A 1 180 ? -2.022 21.398 2.744 1.00 70.56 180 GLU A CA 1
ATOM 1427 C C . GLU A 1 180 ? -3.436 21.736 3.255 1.00 70.56 180 GLU A C 1
ATOM 1429 O O . GLU A 1 180 ? -3.615 22.735 3.976 1.00 70.56 180 GLU A O 1
ATOM 1434 N N . PRO A 1 181 ? -4.461 20.951 2.875 1.00 81.50 181 PRO A N 1
ATOM 1435 C CA . PRO A 1 181 ? -5.796 21.114 3.429 1.00 81.50 181 PRO A CA 1
ATOM 1436 C C . PRO A 1 181 ? -5.715 20.955 4.947 1.00 81.50 181 PRO A C 1
ATOM 1438 O O . PRO A 1 181 ? -4.903 20.193 5.459 1.00 81.50 181 PRO A O 1
ATOM 1441 N N . ARG A 1 182 ? -6.525 21.703 5.698 1.00 88.50 182 ARG A N 1
ATOM 1442 C CA . ARG A 1 182 ? -6.612 21.515 7.153 1.00 88.50 182 ARG A CA 1
ATOM 1443 C C . ARG A 1 182 ? -7.696 20.485 7.456 1.00 88.50 182 ARG A C 1
ATOM 1445 O O . ARG A 1 182 ? -8.755 20.591 6.837 1.00 88.50 182 ARG A O 1
ATOM 1452 N N . PRO A 1 183 ? -7.488 19.587 8.434 1.00 92.44 183 PRO A N 1
ATOM 1453 C CA . PRO A 1 183 ? -8.513 18.627 8.810 1.00 92.44 183 PRO A CA 1
ATOM 1454 C C . PRO A 1 183 ? -9.735 19.351 9.385 1.00 92.44 183 PRO A C 1
ATOM 1456 O O . PRO A 1 183 ? -9.609 20.337 10.125 1.00 92.44 183 PRO A O 1
ATOM 1459 N N . CYS A 1 184 ? -10.926 18.863 9.060 1.00 93.38 184 CYS A N 1
ATOM 1460 C CA . CYS A 1 184 ? -12.174 19.281 9.683 1.00 93.38 184 CYS A CA 1
ATOM 1461 C C . CYS A 1 184 ? -12.283 18.749 11.127 1.00 93.38 184 CYS A C 1
ATOM 1463 O O . CYS A 1 184 ? -11.456 17.971 11.600 1.00 93.38 184 CYS A O 1
ATOM 1465 N N . GLU A 1 185 ? -13.317 19.160 11.866 1.00 94.00 185 GLU A N 1
ATOM 1466 C CA . GLU A 1 185 ? -13.472 18.794 13.285 1.00 94.00 185 GLU A CA 1
ATOM 1467 C C . GLU A 1 185 ? -13.568 17.274 13.516 1.00 94.00 185 GLU A C 1
ATOM 1469 O O . GLU A 1 185 ? -12.969 16.752 14.457 1.00 94.00 185 GLU A O 1
ATOM 1474 N N . VAL A 1 186 ? -14.262 16.553 12.630 1.00 93.38 186 VAL A N 1
ATOM 1475 C CA . VAL A 1 186 ? -14.415 15.088 12.707 1.00 93.38 186 VAL A CA 1
ATOM 1476 C C . VAL A 1 186 ? -13.083 14.373 12.468 1.00 93.38 186 VAL A C 1
ATOM 1478 O O . VAL A 1 186 ? -12.762 13.395 13.148 1.00 93.38 186 VAL A O 1
ATOM 1481 N N . GLU A 1 187 ? -12.274 14.876 11.539 1.00 95.81 187 GLU A N 1
ATOM 1482 C CA . GLU A 1 187 ? -10.942 14.337 11.258 1.00 95.81 187 GLU A CA 1
ATOM 1483 C C . GLU A 1 187 ? -9.988 14.625 12.412 1.00 95.81 187 GLU A C 1
ATOM 1485 O O . GLU A 1 187 ? -9.289 13.721 12.853 1.00 95.81 187 GLU A O 1
ATOM 1490 N N . ILE A 1 188 ? -10.020 15.834 12.985 1.00 96.44 188 ILE A N 1
ATOM 1491 C CA . ILE A 1 188 ? -9.241 16.171 14.185 1.00 96.44 188 ILE A CA 1
ATOM 1492 C C . ILE A 1 188 ? -9.545 15.190 15.321 1.00 96.44 188 ILE A C 1
ATOM 1494 O O . ILE A 1 188 ? -8.621 14.734 15.998 1.00 96.44 188 ILE A O 1
ATOM 1498 N N . GLU A 1 189 ? -10.815 14.851 15.544 1.00 96.56 189 GLU A N 1
ATOM 1499 C CA . GLU A 1 189 ? -11.182 13.886 16.580 1.00 96.56 189 GLU A CA 1
ATOM 1500 C C . GLU A 1 189 ? -10.688 12.472 16.253 1.00 96.56 189 GLU A C 1
ATOM 1502 O O . GLU A 1 189 ? -10.099 11.810 17.108 1.00 96.56 189 GLU A O 1
ATOM 1507 N N . SER A 1 190 ? -10.815 12.047 14.994 1.00 97.25 190 SER A N 1
ATOM 1508 C CA . SER A 1 190 ? -10.277 10.765 14.522 1.00 97.25 190 SER A CA 1
ATOM 1509 C C . SER A 1 190 ? -8.759 10.682 14.729 1.00 97.25 190 SER A C 1
ATOM 1511 O O . SER A 1 190 ? -8.256 9.704 15.278 1.00 97.25 190 SER A O 1
ATOM 1513 N N . LEU A 1 191 ? -8.022 11.741 14.388 1.00 97.50 191 LEU A N 1
ATOM 1514 C CA . LEU A 1 191 ? -6.572 11.822 14.566 1.00 97.50 191 LEU A CA 1
ATOM 1515 C C . LEU A 1 191 ? -6.160 11.821 16.045 1.00 97.50 191 LEU A C 1
ATOM 1517 O O . LEU A 1 191 ? -5.122 11.255 16.385 1.00 97.50 191 LEU A O 1
ATOM 1521 N N . LYS A 1 192 ? -6.944 12.428 16.949 1.00 97.69 192 LYS A N 1
ATOM 1522 C CA . LYS A 1 192 ? -6.688 12.316 18.397 1.00 97.69 192 LYS A CA 1
ATOM 1523 C C . LYS A 1 192 ? -6.827 10.874 18.865 1.00 97.69 192 LYS A C 1
ATOM 1525 O O . LYS A 1 192 ? -5.963 10.423 19.611 1.00 97.69 192 LYS A O 1
ATOM 1530 N N . ILE A 1 193 ? -7.868 10.163 18.425 1.00 97.69 193 ILE A N 1
ATOM 1531 C CA . ILE A 1 193 ? -8.058 8.744 18.755 1.00 97.69 193 ILE A CA 1
ATOM 1532 C C . ILE A 1 193 ? -6.847 7.946 18.277 1.00 97.69 193 ILE A C 1
ATOM 1534 O O . ILE A 1 193 ? -6.225 7.265 19.086 1.00 97.69 193 ILE A O 1
ATOM 1538 N N . VAL A 1 194 ? -6.455 8.098 17.007 1.00 97.94 194 VAL A N 1
ATOM 1539 C CA . VAL A 1 194 ? -5.266 7.431 16.450 1.00 97.94 194 VAL A CA 1
ATOM 1540 C C . VAL A 1 194 ? -4.028 7.738 17.282 1.00 97.94 194 VAL A C 1
ATOM 1542 O O . VAL A 1 194 ? -3.330 6.823 17.698 1.00 97.94 194 VAL A O 1
ATOM 1545 N N . ARG A 1 195 ? -3.774 9.009 17.609 1.00 97.62 195 ARG A N 1
ATOM 1546 C CA . ARG A 1 195 ? -2.621 9.402 18.425 1.00 97.62 195 ARG A CA 1
ATOM 1547 C C . ARG A 1 195 ? -2.588 8.701 19.782 1.00 97.62 195 ARG A C 1
ATOM 1549 O O . ARG A 1 195 ? -1.521 8.278 20.219 1.00 97.62 195 ARG A O 1
ATOM 1556 N N . GLU A 1 196 ? -3.718 8.630 20.480 1.00 97.62 196 GLU A N 1
ATOM 1557 C CA . GLU A 1 196 ? -3.772 7.972 21.787 1.00 97.62 196 GLU A CA 1
ATOM 1558 C C . GLU A 1 196 ? -3.610 6.448 21.661 1.00 97.62 196 GLU A C 1
ATOM 1560 O O . GLU A 1 196 ? -2.886 5.858 22.460 1.00 97.62 196 GLU A O 1
ATOM 1565 N N . GLU A 1 197 ? -4.167 5.820 20.621 1.00 97.12 197 GLU A N 1
ATOM 1566 C CA . GLU A 1 197 ? -3.940 4.394 20.339 1.00 97.12 197 GLU A CA 1
ATOM 1567 C C . GLU A 1 197 ? -2.473 4.097 20.035 1.00 97.12 197 GLU A C 1
ATOM 1569 O O . GLU A 1 197 ? -1.889 3.190 20.626 1.00 97.12 197 GLU A O 1
ATOM 1574 N N . LEU A 1 198 ? -1.845 4.914 19.192 1.00 96.81 198 LEU A N 1
ATOM 1575 C CA . LEU A 1 198 ? -0.427 4.802 18.881 1.00 96.81 198 LEU A CA 1
ATOM 1576 C C . LEU A 1 198 ? 0.437 4.946 20.149 1.00 96.81 198 LEU A C 1
ATOM 1578 O O . LEU A 1 198 ? 1.364 4.168 20.354 1.00 96.81 198 LEU A O 1
ATOM 1582 N N . LYS A 1 199 ? 0.119 5.878 21.058 1.00 96.50 199 LYS A N 1
ATOM 1583 C CA . LYS A 1 199 ? 0.834 6.024 22.343 1.00 96.50 199 LYS A CA 1
ATOM 1584 C C . LYS A 1 199 ? 0.671 4.820 23.268 1.00 96.50 199 LYS A C 1
ATOM 1586 O O . LYS A 1 199 ? 1.612 4.466 23.975 1.00 96.50 199 LYS A O 1
ATOM 1591 N N . VAL A 1 200 ? -0.520 4.224 23.308 1.00 96.38 200 VAL A N 1
ATOM 1592 C CA . VAL A 1 200 ? -0.807 3.060 24.158 1.00 96.38 200 VAL A CA 1
ATOM 1593 C C . VAL A 1 200 ? -0.112 1.809 23.623 1.00 96.38 200 VAL A C 1
ATOM 1595 O O . VAL A 1 200 ? 0.473 1.059 24.402 1.00 96.38 200 VAL A O 1
ATOM 1598 N N . GLN A 1 201 ? -0.167 1.588 22.310 1.00 95.44 201 GLN A N 1
ATOM 1599 C CA . GLN A 1 201 ? 0.315 0.361 21.672 1.00 95.44 201 GLN A CA 1
ATOM 1600 C C . GLN A 1 201 ? 1.792 0.443 21.232 1.00 95.44 201 GLN A C 1
ATOM 1602 O O . GLN A 1 201 ? 2.469 -0.577 21.088 1.00 95.44 201 GLN A O 1
ATOM 1607 N N . GLY A 1 202 ? 2.330 1.653 21.067 1.00 94.81 202 GLY A N 1
ATOM 1608 C CA . GLY A 1 202 ? 3.713 1.901 20.671 1.00 94.81 202 GLY A CA 1
ATOM 1609 C C . GLY A 1 202 ? 3.992 1.507 19.219 1.00 94.81 202 GLY A C 1
ATOM 1610 O O . GLY A 1 202 ? 3.185 1.745 18.327 1.00 94.81 202 GLY A O 1
ATOM 1611 N N . CYS A 1 203 ? 5.159 0.907 18.971 1.00 91.38 203 CYS A N 1
ATOM 1612 C CA . CYS A 1 203 ? 5.569 0.492 17.623 1.00 91.38 203 CYS A CA 1
ATOM 1613 C C . CYS A 1 203 ? 4.811 -0.735 17.092 1.00 91.38 203 CYS A C 1
ATOM 1615 O O . CYS A 1 203 ? 4.947 -1.055 15.919 1.00 91.38 203 CYS A O 1
ATOM 1617 N N . ASN A 1 204 ? 4.036 -1.411 17.944 1.00 91.25 204 ASN A N 1
ATOM 1618 C CA . ASN A 1 204 ? 3.226 -2.574 17.577 1.00 91.25 204 ASN A CA 1
ATOM 1619 C C . ASN A 1 204 ? 1.744 -2.194 17.459 1.00 91.25 204 ASN A C 1
ATOM 1621 O O . ASN A 1 204 ? 0.873 -3.029 17.695 1.00 91.25 204 ASN A O 1
ATOM 1625 N N . ALA A 1 205 ? 1.459 -0.914 17.212 1.00 94.38 205 ALA A N 1
ATOM 1626 C CA . ALA A 1 205 ? 0.096 -0.450 17.063 1.00 94.38 205 ALA A CA 1
ATOM 1627 C C . ALA A 1 205 ? -0.570 -1.158 15.887 1.00 94.38 205 ALA A C 1
ATOM 1629 O O . ALA A 1 205 ? -0.057 -1.099 14.773 1.00 94.38 205 ALA A O 1
ATOM 1630 N N . SER A 1 206 ? -1.708 -1.793 16.158 1.00 94.19 206 SER A N 1
ATOM 1631 C CA . SER A 1 206 ? -2.505 -2.470 15.148 1.00 94.19 206 SER A CA 1
ATOM 1632 C C . SER A 1 206 ? -3.872 -1.820 15.052 1.00 94.19 206 SER A C 1
ATOM 1634 O O . SER A 1 206 ? -4.563 -1.584 16.051 1.00 94.19 206 SER A O 1
ATOM 1636 N N . GLY A 1 207 ? -4.255 -1.477 13.833 1.00 96.00 207 GLY A N 1
ATOM 1637 C CA . GLY A 1 207 ? -5.506 -0.798 13.582 1.00 96.00 207 GLY A CA 1
ATOM 1638 C C . GLY A 1 207 ? -5.516 -0.050 12.265 1.00 96.00 207 GLY A C 1
ATOM 1639 O O . GLY A 1 207 ? -4.546 -0.044 11.514 1.00 96.00 207 GLY A O 1
ATOM 1640 N N . ALA A 1 208 ? -6.632 0.609 11.999 1.00 97.56 208 ALA A N 1
ATOM 1641 C CA . ALA A 1 208 ? -6.795 1.429 10.817 1.00 97.56 208 ALA A CA 1
ATOM 1642 C C . ALA A 1 208 ? -7.669 2.650 11.105 1.00 97.56 208 ALA A C 1
ATOM 1644 O O . ALA A 1 208 ? -8.485 2.658 12.030 1.00 97.56 208 ALA A O 1
ATOM 1645 N N . ILE A 1 209 ? -7.518 3.679 10.281 1.00 98.00 209 ILE A N 1
ATOM 1646 C CA . ILE A 1 209 ? -8.374 4.861 10.252 1.00 98.00 209 ILE A CA 1
ATOM 1647 C C . ILE A 1 209 ? -8.969 5.041 8.857 1.00 98.00 209 ILE A C 1
ATOM 1649 O O . ILE A 1 209 ? -8.284 4.836 7.858 1.00 98.00 209 ILE A O 1
ATOM 1653 N N . VAL A 1 210 ? -10.241 5.436 8.799 1.00 97.00 210 VAL A N 1
ATOM 1654 C CA . VAL A 1 210 ? -10.932 5.824 7.567 1.00 97.00 210 VAL A CA 1
ATOM 1655 C C . VAL A 1 210 ? -11.065 7.348 7.506 1.00 97.00 210 VAL A C 1
ATOM 1657 O O . VAL A 1 210 ? -11.696 7.938 8.386 1.00 97.00 210 VAL A O 1
ATOM 1660 N N . ILE A 1 211 ? -10.483 7.976 6.480 1.00 94.88 211 ILE A N 1
ATOM 1661 C CA . ILE A 1 211 ? -10.560 9.421 6.183 1.00 94.88 211 ILE A CA 1
ATOM 1662 C C . ILE A 1 211 ? -10.792 9.593 4.676 1.00 94.88 211 ILE A C 1
ATOM 1664 O O . ILE A 1 211 ? -10.090 8.965 3.895 1.00 94.88 211 ILE A O 1
ATOM 1668 N N . GLU A 1 212 ? -11.750 10.436 4.274 1.00 91.12 212 GLU A N 1
ATOM 1669 C CA . GLU A 1 212 ? -12.025 10.791 2.861 1.00 91.12 212 GLU A CA 1
ATOM 1670 C C . GLU A 1 212 ? -12.125 9.586 1.900 1.00 91.12 212 GLU A C 1
ATOM 1672 O O . GLU A 1 212 ? -11.596 9.610 0.798 1.00 91.12 212 GLU A O 1
ATOM 1677 N N . ASP A 1 213 ? -12.797 8.511 2.315 1.00 91.94 213 ASP A N 1
ATOM 1678 C CA . ASP A 1 213 ? -12.912 7.247 1.566 1.00 91.94 213 ASP A CA 1
ATOM 1679 C C . ASP A 1 213 ? -11.606 6.435 1.408 1.00 91.94 213 ASP A C 1
ATOM 1681 O O . ASP A 1 213 ? -11.536 5.471 0.639 1.00 91.94 213 ASP A O 1
ATOM 1685 N N . HIS A 1 214 ? -10.583 6.754 2.199 1.00 93.69 214 HIS A N 1
ATOM 1686 C CA . HIS A 1 214 ? -9.326 6.017 2.281 1.00 93.69 214 HIS A CA 1
ATOM 1687 C C . HIS A 1 214 ? -9.196 5.280 3.610 1.00 93.69 214 HIS A C 1
ATOM 1689 O O . HIS A 1 214 ? -9.473 5.835 4.671 1.00 93.69 214 HIS A O 1
ATOM 1695 N N . LEU A 1 215 ? -8.716 4.034 3.555 1.00 95.12 215 LEU A N 1
ATOM 1696 C CA . LEU A 1 215 ? -8.295 3.263 4.724 1.00 95.12 215 LEU A CA 1
ATOM 1697 C C . LEU A 1 215 ? -6.778 3.407 4.889 1.00 95.12 215 LEU A C 1
ATOM 1699 O O . LEU A 1 215 ? -6.030 3.059 3.974 1.00 95.12 215 LEU A O 1
ATOM 1703 N N . ILE A 1 216 ? -6.326 3.894 6.042 1.00 95.38 216 ILE A N 1
ATOM 1704 C CA . ILE A 1 216 ? -4.909 4.036 6.382 1.00 95.38 216 ILE A CA 1
ATOM 1705 C C . ILE A 1 216 ? -4.602 3.156 7.592 1.00 95.38 216 ILE A C 1
ATOM 1707 O O . ILE A 1 216 ? -5.197 3.323 8.657 1.00 95.38 216 ILE A O 1
ATOM 1711 N N . LEU A 1 217 ? -3.668 2.224 7.424 1.00 95.38 217 LEU A N 1
ATOM 1712 C CA . LEU A 1 217 ? -3.235 1.302 8.472 1.00 95.38 217 LEU A CA 1
ATOM 1713 C C . LEU A 1 217 ? -2.314 2.005 9.480 1.00 95.38 217 LEU A C 1
ATOM 1715 O O . LEU A 1 217 ? -1.554 2.910 9.125 1.00 95.38 217 LEU A O 1
ATOM 1719 N N . PHE A 1 218 ? -2.368 1.606 10.749 1.00 95.75 218 PHE A N 1
ATOM 1720 C CA . PHE A 1 218 ? -1.492 2.160 11.787 1.00 95.75 218 PHE A CA 1
ATOM 1721 C C . PHE A 1 218 ? -0.038 1.769 11.551 1.00 95.75 218 PHE A C 1
ATOM 1723 O O . PHE A 1 218 ? 0.857 2.572 11.805 1.00 95.75 218 PHE A O 1
ATOM 1730 N N . GLU A 1 219 ? 0.182 0.588 10.990 1.00 92.50 219 GLU A N 1
ATOM 1731 C CA . GLU A 1 219 ? 1.470 0.066 10.562 1.00 92.50 219 GLU A CA 1
ATOM 1732 C C . GLU A 1 219 ? 2.149 1.043 9.587 1.00 92.50 219 GLU A C 1
ATOM 1734 O O . GLU A 1 219 ? 3.286 1.453 9.826 1.00 92.50 219 GLU A O 1
ATOM 1739 N N . TYR A 1 220 ? 1.415 1.547 8.584 1.00 92.44 220 TYR A N 1
ATOM 1740 C CA . TYR A 1 220 ? 1.895 2.604 7.682 1.00 92.44 220 TYR A CA 1
ATOM 1741 C C . TYR A 1 220 ? 2.335 3.855 8.457 1.00 92.44 220 TYR A C 1
ATOM 1743 O O . TYR A 1 220 ? 3.432 4.375 8.245 1.00 92.44 220 TYR A O 1
ATOM 1751 N N . ILE A 1 221 ? 1.502 4.336 9.387 1.00 95.38 221 ILE A N 1
ATOM 1752 C CA . ILE A 1 221 ? 1.794 5.547 10.167 1.00 95.38 221 ILE A CA 1
ATOM 1753 C C . ILE A 1 221 ? 3.064 5.354 11.004 1.00 95.38 221 ILE A C 1
ATOM 1755 O O . ILE A 1 221 ? 3.947 6.215 10.999 1.00 95.38 221 ILE A O 1
ATOM 1759 N N . VAL A 1 222 ? 3.180 4.221 11.701 1.00 95.00 222 VAL A N 1
ATOM 1760 C CA . VAL A 1 222 ? 4.350 3.874 12.515 1.00 95.00 222 VAL A CA 1
ATOM 1761 C C . VAL A 1 222 ? 5.604 3.785 11.649 1.00 95.00 222 VAL A C 1
ATOM 1763 O O . VAL A 1 222 ? 6.644 4.322 12.036 1.00 95.00 222 VAL A O 1
ATOM 1766 N N . SER A 1 223 ? 5.522 3.179 10.464 1.00 90.25 223 SER A N 1
ATOM 1767 C CA . SER A 1 223 ? 6.651 3.096 9.538 1.00 90.25 223 SER A CA 1
ATOM 1768 C C . SER A 1 223 ? 7.091 4.464 9.030 1.00 90.25 223 SER A C 1
ATOM 1770 O O . SER A 1 223 ? 8.288 4.757 9.039 1.00 90.25 223 SER A O 1
ATOM 1772 N N . VAL A 1 224 ? 6.157 5.343 8.660 1.00 91.62 224 VAL A N 1
ATOM 1773 C CA . VAL A 1 224 ? 6.493 6.716 8.254 1.00 91.62 224 VAL A CA 1
ATOM 1774 C C . VAL A 1 224 ? 7.137 7.486 9.409 1.00 91.62 224 VAL A C 1
ATOM 1776 O O . VAL A 1 224 ? 8.157 8.149 9.208 1.00 91.62 224 VAL A O 1
ATOM 1779 N N . LEU A 1 225 ? 6.611 7.369 10.633 1.00 92.94 225 LEU A N 1
ATOM 1780 C CA . LEU A 1 225 ? 7.228 7.973 11.820 1.00 92.94 225 LEU A CA 1
ATOM 1781 C C . LEU A 1 225 ? 8.647 7.444 12.048 1.00 92.94 225 LEU A C 1
ATOM 1783 O O . LEU A 1 225 ? 9.560 8.232 12.298 1.00 92.94 225 LEU A O 1
ATOM 1787 N N . HIS A 1 226 ? 8.853 6.135 11.900 1.00 90.56 226 HIS A N 1
ATOM 1788 C CA . HIS A 1 226 ? 10.164 5.511 12.034 1.00 90.56 226 HIS A CA 1
ATOM 1789 C C . HIS A 1 226 ? 11.159 6.026 10.984 1.00 90.56 226 HIS A C 1
ATOM 1791 O O . HIS A 1 226 ? 12.277 6.402 11.335 1.00 90.56 226 HIS A O 1
ATOM 1797 N N . ILE A 1 227 ? 10.749 6.119 9.715 1.00 87.69 227 ILE A N 1
ATOM 1798 C CA . ILE A 1 227 ? 11.564 6.674 8.620 1.00 87.69 227 ILE A CA 1
ATOM 1799 C C . ILE A 1 227 ? 11.937 8.136 8.894 1.00 87.69 227 ILE A C 1
ATOM 1801 O O . ILE A 1 227 ? 13.078 8.537 8.666 1.00 87.69 227 ILE A O 1
ATOM 1805 N N . ARG A 1 228 ? 11.006 8.931 9.434 1.00 87.88 228 ARG A N 1
ATOM 1806 C CA . ARG A 1 228 ? 11.247 10.336 9.808 1.00 87.88 228 ARG A CA 1
ATOM 1807 C C . ARG A 1 228 ? 12.011 10.497 11.127 1.00 87.88 228 ARG A C 1
ATOM 1809 O O . ARG A 1 228 ? 12.295 11.626 11.519 1.00 87.88 228 ARG A O 1
ATOM 1816 N N . ASN A 1 229 ? 12.370 9.398 11.797 1.00 89.25 229 ASN A N 1
ATOM 1817 C CA . ASN A 1 229 ? 12.999 9.385 13.119 1.00 89.25 229 ASN A CA 1
ATOM 1818 C C . ASN A 1 229 ? 12.174 10.142 14.187 1.00 89.25 229 ASN A C 1
ATOM 1820 O O . ASN A 1 229 ? 12.721 10.797 15.078 1.00 89.25 229 ASN A O 1
ATOM 1824 N N . THR A 1 230 ? 10.845 10.048 14.097 1.00 92.88 230 THR A N 1
ATOM 1825 C CA . THR A 1 230 ? 9.891 10.636 15.045 1.00 92.88 230 THR A CA 1
ATOM 1826 C C . THR A 1 230 ? 9.356 9.550 15.975 1.00 92.88 230 THR A C 1
ATOM 1828 O O . THR A 1 230 ? 8.950 8.475 15.538 1.00 92.88 230 THR A O 1
ATOM 1831 N N . SER A 1 231 ? 9.332 9.816 17.285 1.00 94.94 231 SER A N 1
ATOM 1832 C CA . SER A 1 231 ? 8.762 8.868 18.245 1.00 94.94 231 SER A CA 1
ATOM 1833 C C . SER A 1 231 ? 7.237 8.882 18.192 1.00 94.94 231 SER A C 1
ATOM 1835 O O . SER A 1 231 ? 6.615 9.942 18.249 1.00 94.94 231 SER A O 1
ATOM 1837 N N . VAL A 1 232 ? 6.633 7.694 18.218 1.00 94.94 232 VAL A N 1
ATOM 1838 C CA . VAL A 1 232 ? 5.181 7.523 18.365 1.00 94.94 232 VAL A CA 1
ATOM 1839 C C . VAL A 1 232 ? 4.632 8.262 19.598 1.00 94.94 232 VAL A C 1
ATOM 1841 O O . VAL A 1 232 ? 3.549 8.837 19.560 1.00 94.94 232 VAL A O 1
ATOM 1844 N N . ASN A 1 233 ? 5.410 8.341 20.682 1.00 94.25 233 ASN A N 1
ATOM 1845 C CA . ASN A 1 233 ? 4.985 9.011 21.913 1.00 94.25 233 ASN A CA 1
ATOM 1846 C C . ASN A 1 233 ? 4.940 10.543 21.809 1.00 94.25 233 ASN A C 1
ATOM 1848 O O . ASN A 1 233 ? 4.275 11.190 22.621 1.00 94.25 233 ASN A O 1
ATOM 1852 N N . SER A 1 234 ? 5.653 11.123 20.841 1.00 95.50 234 SER A N 1
ATOM 1853 C CA . SER A 1 234 ? 5.745 12.572 20.645 1.00 95.50 234 SER A CA 1
ATOM 1854 C C . SER A 1 234 ? 4.926 13.089 19.467 1.00 95.50 234 SER A C 1
ATOM 1856 O O . SER A 1 234 ? 4.873 14.303 19.299 1.00 95.50 234 SER A O 1
ATOM 1858 N N . VAL A 1 235 ? 4.311 12.206 18.671 1.00 96.38 235 VAL A N 1
ATOM 1859 C CA . VAL A 1 235 ? 3.625 12.608 17.438 1.00 96.38 235 VAL A CA 1
ATOM 1860 C C . VAL A 1 235 ? 2.456 13.555 17.724 1.00 96.38 235 VAL A C 1
ATOM 1862 O O . VAL A 1 235 ? 1.640 13.315 18.624 1.00 96.38 235 VAL A O 1
ATOM 1865 N N . THR A 1 236 ? 2.377 14.653 16.975 1.00 96.25 236 THR A N 1
ATOM 1866 C CA . THR A 1 236 ? 1.280 15.627 17.065 1.00 96.25 236 THR A CA 1
ATOM 1867 C C . THR A 1 236 ? 0.127 15.278 16.121 1.00 96.25 236 THR A C 1
ATOM 1869 O O . THR A 1 236 ? 0.237 14.414 15.255 1.00 96.25 236 THR A O 1
ATOM 1872 N N . THR A 1 237 ? -1.019 15.941 16.291 1.00 95.31 237 THR A N 1
ATOM 1873 C CA . THR A 1 237 ? -2.166 15.762 15.385 1.00 95.31 237 THR A CA 1
ATOM 1874 C C . THR A 1 237 ? -1.852 16.314 13.994 1.00 95.31 237 THR A C 1
ATOM 1876 O O . THR A 1 237 ? -2.260 15.730 12.997 1.00 95.31 237 THR A O 1
ATOM 1879 N N . GLU A 1 238 ? -1.088 17.402 13.926 1.00 92.44 238 GLU A N 1
ATOM 1880 C CA . GLU A 1 238 ? -0.623 18.015 12.686 1.00 92.44 238 GLU A CA 1
ATOM 1881 C C . GLU A 1 238 ? 0.345 17.091 11.938 1.00 92.44 238 GLU A C 1
ATOM 1883 O O . GLU A 1 238 ? 0.190 16.887 10.740 1.00 92.44 238 GLU A O 1
ATOM 1888 N N . GLU A 1 239 ? 1.299 16.471 12.639 1.00 93.12 239 GLU A N 1
ATOM 1889 C CA . GLU A 1 239 ? 2.213 15.495 12.033 1.00 93.12 239 GLU A CA 1
ATOM 1890 C C . GLU A 1 239 ? 1.468 14.261 11.519 1.00 93.12 239 GLU A C 1
ATOM 1892 O O . GLU A 1 239 ? 1.755 13.797 10.416 1.00 93.12 239 GLU A O 1
ATOM 1897 N N . LEU A 1 240 ? 0.493 13.747 12.282 1.00 95.81 240 LEU A N 1
ATOM 1898 C CA . LEU A 1 240 ? -0.358 12.650 11.817 1.00 95.81 240 LEU A CA 1
ATOM 1899 C C . LEU A 1 240 ? -1.135 13.042 10.564 1.00 95.81 240 LEU A C 1
ATOM 1901 O O . LEU A 1 240 ? -1.215 12.243 9.640 1.00 95.81 240 LEU A O 1
ATOM 1905 N N . TRP A 1 241 ? -1.671 14.261 10.508 1.00 94.75 241 TRP A N 1
ATOM 1906 C CA . TRP A 1 241 ? -2.401 14.729 9.337 1.00 94.75 241 TRP A CA 1
ATOM 1907 C C . TRP A 1 241 ? -1.538 14.734 8.073 1.00 94.75 241 TRP A C 1
ATOM 1909 O O . TRP A 1 241 ? -1.971 14.191 7.063 1.00 94.75 241 TRP A O 1
ATOM 1919 N N . VAL A 1 242 ? -0.299 15.234 8.146 1.00 91.62 242 VAL A N 1
ATOM 1920 C CA . VAL A 1 242 ? 0.648 15.178 7.014 1.00 91.62 242 VAL A CA 1
ATOM 1921 C C . VAL A 1 242 ? 0.882 13.733 6.558 1.00 91.62 242 VAL A C 1
ATOM 1923 O O . VAL A 1 242 ? 0.893 13.439 5.365 1.00 91.62 242 VAL A O 1
ATOM 1926 N N . ILE A 1 243 ? 1.025 12.795 7.500 1.00 93.06 243 ILE A N 1
ATOM 1927 C CA . ILE A 1 243 ? 1.214 11.369 7.183 1.00 93.06 243 ILE A CA 1
ATOM 1928 C C . ILE A 1 243 ? -0.031 10.770 6.510 1.00 93.06 243 ILE A C 1
ATOM 1930 O O . ILE A 1 243 ? 0.109 10.001 5.558 1.00 93.06 243 ILE A O 1
ATOM 1934 N N . ILE A 1 244 ? -1.234 11.121 6.975 1.00 93.88 244 ILE A N 1
ATOM 1935 C CA . ILE A 1 244 ? -2.492 10.680 6.358 1.00 93.88 244 ILE A CA 1
ATOM 1936 C C . ILE A 1 244 ? -2.635 11.252 4.946 1.00 93.88 244 ILE A C 1
ATOM 1938 O O . ILE A 1 244 ? -2.938 10.500 4.027 1.00 93.88 244 ILE A O 1
ATOM 1942 N N . GLN A 1 245 ? -2.378 12.546 4.754 1.00 91.50 245 GLN A N 1
ATOM 1943 C CA . GLN A 1 245 ? -2.450 13.183 3.437 1.00 91.50 245 GLN A CA 1
ATOM 1944 C C . GLN A 1 245 ? -1.467 12.544 2.455 1.00 91.50 245 GLN A C 1
ATOM 1946 O O . GLN A 1 245 ? -1.824 12.268 1.311 1.00 91.50 245 GLN A O 1
ATOM 1951 N N . LEU A 1 246 ? -0.267 12.195 2.926 1.00 90.06 246 LEU A N 1
ATOM 1952 C CA . LEU A 1 246 ? 0.688 11.429 2.137 1.00 90.06 246 LEU A CA 1
ATOM 1953 C C . LEU A 1 246 ? 0.140 10.051 1.727 1.00 90.06 246 LEU A C 1
ATOM 1955 O O . LEU A 1 246 ? 0.303 9.640 0.579 1.00 90.06 246 LEU A O 1
ATOM 1959 N N . ALA A 1 247 ? -0.523 9.341 2.644 1.00 90.62 247 ALA A N 1
ATOM 1960 C CA . ALA A 1 247 ? -1.141 8.052 2.339 1.00 90.62 247 ALA A CA 1
ATOM 1961 C C . ALA A 1 247 ? -2.260 8.187 1.293 1.00 90.62 247 ALA A C 1
ATOM 1963 O O . ALA A 1 247 ? -2.331 7.382 0.367 1.00 90.62 247 ALA A O 1
ATOM 1964 N N . ILE A 1 248 ? -3.116 9.203 1.439 1.00 90.44 248 ILE A N 1
ATOM 1965 C CA . ILE A 1 248 ? -4.241 9.495 0.540 1.00 90.44 248 ILE A CA 1
ATOM 1966 C C . ILE A 1 248 ? -3.737 9.807 -0.869 1.00 90.44 248 ILE A C 1
ATOM 1968 O O . ILE A 1 248 ? -4.161 9.167 -1.830 1.00 90.44 248 ILE A O 1
ATOM 1972 N N . GLU A 1 249 ? -2.790 10.739 -0.992 1.00 87.69 249 GLU A N 1
ATOM 1973 C CA . GLU A 1 249 ? -2.196 11.113 -2.277 1.00 87.69 249 GLU A CA 1
ATOM 1974 C C . GLU A 1 249 ? -1.590 9.893 -2.974 1.00 87.69 249 GLU A C 1
ATOM 1976 O O . GLU A 1 249 ? -1.823 9.658 -4.159 1.00 87.69 249 GLU A O 1
ATOM 1981 N N . PHE A 1 250 ? -0.881 9.052 -2.224 1.00 84.69 250 PHE A N 1
ATOM 1982 C CA . PHE A 1 250 ? -0.290 7.852 -2.789 1.00 84.69 250 PHE A CA 1
ATOM 1983 C C . PHE A 1 250 ? -1.344 6.833 -3.252 1.00 84.69 250 PHE A C 1
ATOM 1985 O O . PHE A 1 250 ? -1.249 6.286 -4.352 1.00 84.69 250 PHE A O 1
ATOM 1992 N N . GLN A 1 251 ? -2.387 6.601 -2.452 1.00 87.00 251 GLN A N 1
ATOM 1993 C CA . GLN A 1 251 ? -3.503 5.741 -2.849 1.00 87.00 251 GLN A CA 1
ATOM 1994 C C . GLN A 1 251 ? -4.226 6.261 -4.098 1.00 87.00 251 GLN A C 1
ATOM 1996 O O . GLN A 1 251 ? -4.639 5.445 -4.919 1.00 87.00 251 GLN A O 1
ATOM 2001 N N . ASN A 1 252 ? -4.333 7.580 -4.274 1.00 86.81 252 ASN A N 1
ATOM 2002 C CA . ASN A 1 252 ? -4.897 8.193 -5.480 1.00 86.81 252 ASN A CA 1
ATOM 2003 C C . ASN A 1 252 ? -4.019 7.996 -6.724 1.00 86.81 252 ASN A C 1
ATOM 2005 O O . ASN A 1 252 ? -4.541 7.909 -7.835 1.00 86.81 252 ASN A O 1
ATOM 2009 N N . GLN A 1 253 ? -2.697 7.913 -6.557 1.00 81.19 253 GLN A N 1
ATOM 2010 C CA . GLN A 1 253 ? -1.772 7.609 -7.653 1.00 81.19 253 GLN A CA 1
ATOM 2011 C C . GLN A 1 253 ? -1.775 6.116 -8.010 1.00 81.19 253 GLN A C 1
ATOM 2013 O O . GLN A 1 253 ? -1.597 5.753 -9.180 1.00 81.19 253 GLN A O 1
ATOM 2018 N N . SER A 1 254 ? -2.022 5.247 -7.025 1.00 77.31 254 SER A N 1
ATOM 2019 C CA . SER A 1 254 ? -2.194 3.816 -7.257 1.00 77.31 254 SER A CA 1
ATOM 2020 C C . SER A 1 254 ? -3.468 3.549 -8.068 1.00 77.31 254 SER A C 1
ATOM 2022 O O . SER A 1 254 ? -4.579 3.851 -7.644 1.00 77.31 254 SER A O 1
ATOM 2024 N N . ASN A 1 255 ? -3.342 2.926 -9.244 1.00 68.62 255 ASN A N 1
ATOM 2025 C CA . ASN A 1 255 ? -4.505 2.494 -10.041 1.00 68.62 255 ASN A CA 1
ATOM 2026 C C . ASN A 1 255 ? -5.133 1.195 -9.495 1.00 68.62 255 ASN A C 1
ATOM 2028 O O . ASN A 1 255 ? -5.636 0.369 -10.260 1.00 68.62 255 ASN A O 1
ATOM 2032 N N . CYS A 1 256 ? -5.050 0.965 -8.186 1.00 74.12 256 CYS A N 1
ATOM 2033 C CA . CYS A 1 256 ? -5.612 -0.215 -7.552 1.00 74.12 256 CYS A CA 1
ATOM 2034 C C . CYS A 1 256 ? -7.150 -0.099 -7.535 1.00 74.12 256 CYS A C 1
ATOM 2036 O O . CYS A 1 256 ? -7.710 0.886 -7.065 1.00 74.12 256 CYS A O 1
ATOM 2038 N N . SER A 1 257 ? -7.849 -1.109 -8.061 1.00 76.88 257 SER A N 1
ATOM 2039 C CA . SER 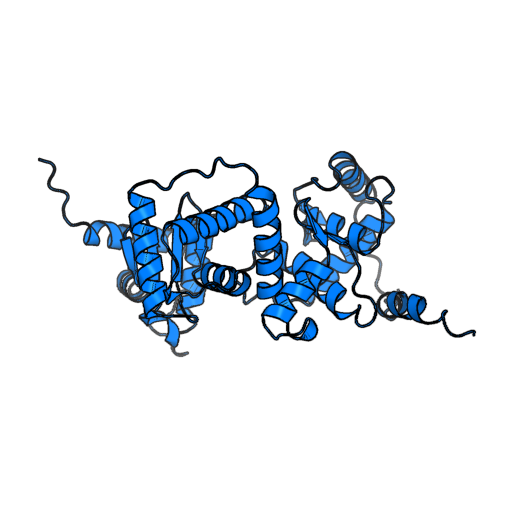A 1 257 ? -9.309 -1.090 -8.255 1.00 76.88 257 SER A CA 1
ATOM 2040 C C . SER A 1 257 ? -10.129 -1.402 -6.996 1.00 76.88 257 SER A C 1
ATOM 2042 O O . SER A 1 257 ? -11.340 -1.594 -7.092 1.00 76.88 257 SER A O 1
ATOM 2044 N N . GLU A 1 258 ? -9.482 -1.537 -5.839 1.00 85.69 258 GLU A N 1
ATOM 2045 C CA . GLU A 1 258 ? -10.136 -1.95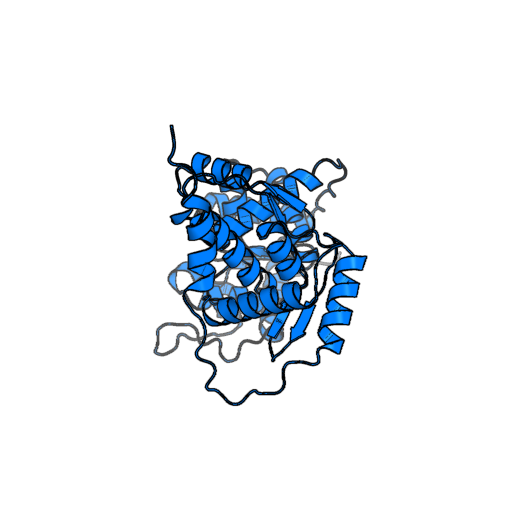1 -4.599 1.00 85.69 258 GLU A CA 1
ATOM 2046 C C . GLU A 1 258 ? -10.930 -0.789 -3.983 1.00 85.69 258 GLU A C 1
ATOM 2048 O O . GLU A 1 258 ? -10.394 0.285 -3.702 1.00 85.69 258 GLU A O 1
ATOM 2053 N N . THR A 1 259 ? -12.224 -1.019 -3.770 1.00 91.50 259 THR A N 1
ATOM 2054 C CA . THR A 1 259 ? -13.129 -0.079 -3.090 1.00 91.50 259 THR A CA 1
ATOM 2055 C C . THR A 1 259 ? -12.807 0.025 -1.597 1.00 91.50 259 THR A C 1
ATOM 2057 O O . THR A 1 259 ? -12.211 -0.885 -1.021 1.00 91.50 259 THR A O 1
ATOM 2060 N N . LEU A 1 260 ? -13.239 1.105 -0.936 1.00 92.75 260 LEU A N 1
ATOM 2061 C CA . LEU A 1 260 ? -13.078 1.256 0.516 1.00 92.75 260 LEU A CA 1
ATOM 2062 C C . LEU A 1 260 ? -13.658 0.062 1.289 1.00 92.75 260 LEU A C 1
ATOM 2064 O O . LEU A 1 260 ? -12.994 -0.475 2.172 1.00 92.75 260 LEU A O 1
ATOM 2068 N N . ASP A 1 261 ? -14.861 -0.383 0.929 1.00 94.94 261 ASP A N 1
ATOM 2069 C CA . ASP A 1 261 ? -15.535 -1.496 1.603 1.00 94.94 261 ASP A CA 1
ATOM 2070 C C . ASP A 1 261 ? -14.728 -2.797 1.493 1.00 94.94 261 ASP A C 1
ATOM 2072 O O . ASP A 1 261 ? -14.640 -3.570 2.449 1.00 94.94 261 ASP A O 1
ATOM 2076 N N . GLN A 1 262 ? -14.096 -3.025 0.337 1.00 93.25 262 GLN A N 1
ATOM 2077 C CA . GLN A 1 262 ? -13.191 -4.155 0.131 1.00 93.25 262 GLN A CA 1
ATOM 2078 C C . GLN A 1 262 ? -11.922 -4.014 0.974 1.00 93.25 262 GLN A C 1
ATOM 2080 O O . GLN A 1 262 ? -11.574 -4.967 1.661 1.00 93.25 262 GLN A O 1
ATOM 2085 N N . LYS A 1 263 ? -11.304 -2.827 1.035 1.00 92.31 263 LYS A N 1
ATOM 2086 C CA . LYS A 1 263 ? -10.140 -2.578 1.903 1.00 92.31 263 LYS A CA 1
ATOM 2087 C C . LYS A 1 263 ? -10.469 -2.828 3.378 1.00 92.31 263 LYS A C 1
ATOM 2089 O O . LYS A 1 263 ? -9.689 -3.460 4.087 1.00 92.31 263 LYS A O 1
ATOM 2094 N N . ILE A 1 264 ? -11.633 -2.365 3.843 1.00 95.44 264 ILE A N 1
ATOM 2095 C CA . ILE A 1 264 ? -12.114 -2.590 5.216 1.00 95.44 264 ILE A CA 1
ATOM 2096 C C . ILE A 1 264 ? -12.323 -4.086 5.472 1.00 95.44 264 ILE A C 1
ATOM 2098 O O . ILE A 1 264 ? -11.912 -4.586 6.522 1.00 95.44 264 ILE A O 1
ATOM 2102 N N . LEU A 1 265 ? -12.915 -4.813 4.518 1.00 95.56 265 LEU A N 1
ATOM 2103 C CA . LEU A 1 265 ? -13.050 -6.266 4.600 1.00 95.56 265 LEU A CA 1
ATOM 2104 C C . LEU A 1 265 ? -11.684 -6.952 4.671 1.00 95.56 265 LEU A C 1
ATOM 2106 O O . LEU A 1 265 ? -11.469 -7.757 5.571 1.00 95.56 265 LEU A O 1
ATOM 2110 N N . SER A 1 266 ? -10.757 -6.613 3.779 1.00 93.00 266 SER A N 1
ATOM 2111 C CA . SER A 1 266 ? -9.400 -7.161 3.739 1.00 93.00 266 SER A CA 1
ATOM 2112 C C . SER A 1 266 ? -8.669 -6.941 5.070 1.00 93.00 266 SER A C 1
ATOM 2114 O O . SER A 1 266 ? -8.130 -7.891 5.639 1.00 93.00 266 SER A O 1
ATOM 2116 N N . PHE A 1 267 ? -8.740 -5.729 5.633 1.00 94.56 267 PHE A N 1
ATOM 2117 C CA . PHE A 1 267 ? -8.211 -5.421 6.965 1.00 94.56 267 PHE A CA 1
ATOM 2118 C C . PHE A 1 267 ? -8.855 -6.283 8.060 1.00 94.56 267 PHE A C 1
ATOM 2120 O O . PHE A 1 267 ? -8.150 -6.912 8.850 1.00 94.56 267 PHE A O 1
ATOM 2127 N N . PHE A 1 268 ? -10.188 -6.371 8.091 1.00 96.50 268 PHE A N 1
ATOM 2128 C CA . PHE A 1 268 ? -10.908 -7.168 9.085 1.00 96.50 268 PHE A CA 1
ATOM 2129 C C . PHE A 1 268 ? -10.552 -8.659 9.007 1.00 96.50 268 PHE A C 1
ATOM 2131 O O . PHE A 1 268 ? -10.309 -9.298 10.034 1.00 96.50 268 PHE A O 1
ATOM 2138 N N . LEU A 1 269 ? -10.491 -9.220 7.797 1.00 94.44 269 LEU A N 1
ATOM 2139 C CA . LEU A 1 269 ? -10.113 -10.614 7.567 1.00 94.44 269 LEU A CA 1
ATOM 2140 C C . LEU A 1 269 ? -8.665 -10.881 7.988 1.00 94.44 269 LEU A C 1
ATOM 2142 O O . LEU A 1 269 ? -8.396 -11.916 8.596 1.00 94.44 269 LEU A O 1
ATOM 2146 N N . ASN A 1 270 ? -7.752 -9.943 7.726 1.00 91.88 270 ASN A N 1
ATOM 2147 C CA . ASN A 1 270 ? -6.364 -10.063 8.155 1.00 91.88 270 ASN A CA 1
ATOM 2148 C C . ASN A 1 270 ? -6.260 -10.104 9.688 1.00 91.88 270 ASN A C 1
ATOM 2150 O O . ASN A 1 270 ? -5.737 -11.068 10.246 1.00 91.88 270 ASN A O 1
ATOM 2154 N N . VAL A 1 271 ? -6.864 -9.133 10.383 1.00 93.06 271 VAL A N 1
ATOM 2155 C CA . VAL A 1 271 ? -6.841 -9.076 11.855 1.00 93.06 271 VAL A CA 1
ATOM 2156 C C . V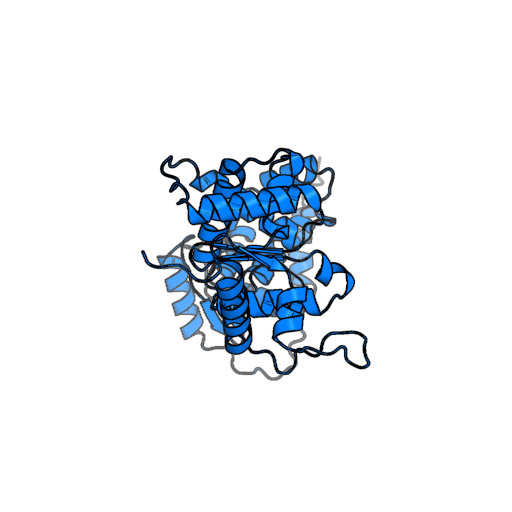AL A 1 271 ? -7.518 -10.296 12.484 1.00 93.06 271 VAL A C 1
ATOM 2158 O O . VAL A 1 271 ? -7.015 -10.864 13.445 1.00 93.06 271 VAL A O 1
ATOM 2161 N N . THR A 1 272 ? -8.656 -10.744 11.952 1.00 94.00 272 THR A N 1
ATOM 2162 C CA . THR A 1 272 ? -9.384 -11.902 12.511 1.00 94.00 272 THR A CA 1
ATOM 2163 C C . THR A 1 272 ? -8.689 -13.241 12.262 1.00 94.00 272 THR A C 1
ATOM 2165 O O . THR A 1 272 ? -9.037 -14.241 12.899 1.00 94.00 272 THR A O 1
ATOM 2168 N N . SER A 1 273 ? -7.686 -13.268 11.379 1.00 90.62 273 SER A N 1
ATOM 2169 C CA . SER A 1 273 ? -6.856 -14.444 11.132 1.00 90.62 273 SER A CA 1
ATOM 2170 C C . SER A 1 273 ? -5.815 -14.704 12.232 1.00 90.62 273 SER A C 1
ATOM 2172 O O . SER A 1 273 ? -5.335 -15.843 12.329 1.00 90.62 273 SER A O 1
ATOM 2174 N N . ASP A 1 274 ? -5.524 -13.692 13.059 1.00 90.81 274 ASP A N 1
ATOM 2175 C CA . ASP A 1 274 ? -4.608 -13.728 14.199 1.00 90.81 274 ASP A CA 1
ATOM 2176 C C . ASP A 1 274 ? -5.334 -13.313 15.489 1.00 90.81 274 ASP A C 1
ATOM 2178 O O . ASP A 1 274 ? -5.627 -12.148 15.752 1.00 90.81 274 ASP A O 1
ATOM 2182 N N . THR A 1 275 ? -5.620 -14.294 16.344 1.00 90.00 275 THR A N 1
ATOM 2183 C CA . THR A 1 275 ? -6.372 -14.060 17.579 1.00 90.00 275 THR A CA 1
ATOM 2184 C C . THR A 1 275 ? -5.635 -13.214 18.614 1.00 90.00 275 THR A C 1
ATOM 2186 O O . THR A 1 275 ? -6.289 -12.685 19.512 1.00 90.00 275 THR A O 1
ATOM 2189 N N . GLU A 1 276 ? -4.307 -13.091 18.527 1.00 90.12 276 GLU A N 1
ATOM 2190 C CA . GLU A 1 276 ? -3.511 -12.362 19.521 1.00 90.12 276 GLU A CA 1
ATOM 2191 C C . GLU A 1 276 ? -3.693 -10.844 19.400 1.00 90.12 276 GLU A C 1
ATOM 2193 O O . GLU A 1 276 ? -3.666 -10.137 20.408 1.00 90.12 276 GLU A O 1
ATOM 2198 N N . VAL A 1 277 ? -3.953 -10.347 18.188 1.00 91.94 277 VAL A N 1
ATOM 2199 C CA . VAL A 1 277 ? -4.083 -8.909 17.906 1.00 91.94 277 VAL A CA 1
ATOM 2200 C C . VAL A 1 277 ? -5.522 -8.392 17.980 1.00 91.94 277 VAL A C 1
ATOM 2202 O O . VAL A 1 277 ? -5.738 -7.181 18.018 1.00 91.94 277 VAL A O 1
ATOM 2205 N N . ILE A 1 278 ? -6.532 -9.268 18.040 1.00 93.69 278 ILE A N 1
ATOM 2206 C CA . ILE A 1 278 ? -7.958 -8.881 17.999 1.00 93.69 278 ILE A CA 1
ATOM 2207 C C . ILE A 1 278 ? -8.347 -7.925 19.133 1.00 93.69 278 ILE A C 1
ATOM 2209 O O . ILE A 1 278 ? -9.131 -6.997 18.923 1.00 93.69 278 ILE A O 1
ATOM 2213 N N . ASP A 1 279 ? -7.823 -8.151 20.339 1.00 92.38 279 ASP A N 1
ATOM 2214 C CA . ASP A 1 279 ? -8.182 -7.359 21.520 1.00 92.38 279 ASP A CA 1
ATOM 2215 C C . ASP A 1 279 ? -7.539 -5.958 21.514 1.00 92.38 279 ASP A C 1
ATOM 2217 O O . ASP A 1 279 ? -8.078 -5.039 22.138 1.00 92.38 279 ASP A O 1
ATOM 2221 N N . SER A 1 280 ? -6.422 -5.779 20.801 1.00 92.94 280 SER A N 1
ATOM 2222 C CA . SER A 1 280 ? -5.732 -4.492 20.637 1.00 92.94 280 SER A CA 1
ATOM 2223 C C . SER A 1 280 ? -6.100 -3.760 19.347 1.00 92.94 280 SER A C 1
ATOM 2225 O O . SER A 1 280 ? -5.946 -2.543 19.284 1.00 92.94 280 SER A O 1
ATOM 2227 N N . SER A 1 281 ? -6.613 -4.469 18.341 1.00 96.19 281 SER A N 1
ATOM 2228 C CA . SER A 1 281 ? -6.908 -3.895 17.030 1.00 96.19 281 SER A CA 1
ATOM 2229 C C . SER A 1 281 ? -8.147 -3.006 17.039 1.00 96.19 281 SER A C 1
ATOM 2231 O O . SER A 1 281 ? -9.211 -3.357 17.573 1.00 96.19 281 SER A O 1
ATOM 2233 N N . VAL A 1 282 ? -8.023 -1.854 16.386 1.00 97.62 282 VAL A N 1
ATOM 2234 C CA . VAL A 1 282 ? -9.074 -0.836 16.307 1.00 97.62 282 VAL A CA 1
ATOM 2235 C C . VAL A 1 282 ? -9.313 -0.369 14.879 1.00 97.62 282 VAL A C 1
ATOM 2237 O O . VAL A 1 282 ? -8.396 -0.284 14.074 1.00 97.62 282 VAL A O 1
ATOM 2240 N N . LEU A 1 283 ? -10.555 -0.008 14.589 1.00 97.69 283 LEU A N 1
ATOM 2241 C CA . LEU A 1 283 ? -10.957 0.723 13.401 1.00 97.69 283 LEU A CA 1
ATOM 2242 C C . LEU A 1 283 ? -11.508 2.083 13.843 1.00 97.69 283 LEU A C 1
ATOM 2244 O O . LEU A 1 283 ? -12.430 2.154 14.660 1.00 97.69 283 LEU A O 1
ATOM 2248 N N . VAL A 1 284 ? -10.931 3.165 13.331 1.00 96.69 284 VAL A N 1
ATOM 2249 C CA . VAL A 1 284 ? -11.379 4.536 13.592 1.00 96.69 284 VAL A CA 1
ATOM 2250 C C . VAL A 1 284 ? -12.163 5.034 12.384 1.00 96.69 284 VAL A C 1
ATOM 2252 O O . VAL A 1 284 ? -11.600 5.181 11.304 1.00 96.69 284 VAL A O 1
ATOM 2255 N N . VAL A 1 285 ? -13.455 5.307 12.564 1.00 95.12 285 VAL A N 1
ATOM 2256 C CA . VAL A 1 285 ? -14.349 5.788 11.496 1.00 95.12 285 VAL A CA 1
ATOM 2257 C C . VAL A 1 285 ? -15.136 6.982 12.013 1.00 95.12 285 VAL A C 1
ATOM 2259 O O . VAL A 1 285 ? -15.768 6.888 13.065 1.00 95.12 285 VAL A O 1
ATOM 2262 N N . ASN A 1 286 ? -15.102 8.111 11.298 1.00 92.44 286 ASN A N 1
ATOM 2263 C CA . ASN A 1 286 ? -15.900 9.306 11.609 1.00 92.44 286 ASN A CA 1
ATOM 2264 C C . ASN A 1 286 ? -15.812 9.754 13.084 1.00 92.44 286 ASN A C 1
ATOM 2266 O O . ASN A 1 286 ? -16.830 9.998 13.741 1.00 92.44 286 ASN A O 1
ATOM 2270 N N . GLY A 1 287 ? -14.597 9.806 13.636 1.00 93.19 287 GLY A N 1
ATOM 2271 C CA . GLY A 1 287 ? -14.348 10.180 15.033 1.00 93.19 287 GLY A CA 1
ATOM 2272 C C . GLY A 1 287 ? -14.799 9.137 16.059 1.00 93.19 287 GLY A C 1
ATOM 2273 O O . GLY A 1 287 ? -14.858 9.436 17.247 1.00 93.19 287 GLY A O 1
ATOM 2274 N N . THR A 1 288 ? -15.132 7.921 15.626 1.00 95.62 288 THR A N 1
ATOM 2275 C CA . THR A 1 288 ? -15.569 6.828 16.497 1.00 95.62 288 THR A CA 1
ATOM 2276 C C . THR A 1 288 ? -14.518 5.731 16.519 1.00 95.62 288 THR A C 1
ATOM 2278 O O . THR A 1 288 ? -14.091 5.235 15.480 1.00 95.62 288 THR A O 1
ATOM 2281 N N . ARG A 1 289 ? -14.114 5.332 17.726 1.00 97.12 289 ARG A N 1
ATOM 2282 C CA . ARG A 1 289 ? -13.226 4.193 17.965 1.00 97.12 289 ARG A CA 1
ATOM 2283 C C . ARG A 1 289 ? -14.044 2.906 18.051 1.00 97.12 289 ARG A C 1
ATOM 2285 O O . ARG A 1 289 ? -14.839 2.758 18.977 1.00 97.12 289 ARG A O 1
ATOM 2292 N N . ILE A 1 290 ? -13.798 1.955 17.157 1.00 97.56 290 ILE A N 1
ATOM 2293 C CA . ILE A 1 290 ? -14.467 0.649 17.128 1.00 97.56 290 ILE A CA 1
ATOM 2294 C C . ILE A 1 290 ? -13.410 -0.441 17.313 1.00 97.56 290 ILE A C 1
ATOM 2296 O O . ILE A 1 290 ? -12.453 -0.508 16.553 1.00 97.56 290 ILE A O 1
ATOM 2300 N N . THR A 1 291 ? -13.540 -1.305 18.321 1.00 97.50 291 THR A N 1
ATOM 2301 C CA . THR A 1 291 ? -12.630 -2.459 18.448 1.00 97.50 291 THR A CA 1
ATOM 2302 C C . THR A 1 291 ? -13.052 -3.575 17.502 1.00 97.50 291 THR A C 1
ATOM 2304 O O . THR A 1 291 ? -14.247 -3.796 17.289 1.00 97.50 291 THR A O 1
ATOM 2307 N N . ILE A 1 292 ? -12.091 -4.349 16.996 1.00 97.62 292 ILE A N 1
ATOM 2308 C CA . ILE A 1 292 ? -12.405 -5.516 16.157 1.00 97.62 292 ILE A CA 1
ATOM 2309 C C . ILE A 1 292 ? -13.243 -6.544 16.924 1.00 97.62 292 ILE A C 1
ATOM 2311 O O . ILE A 1 292 ? -14.191 -7.107 16.379 1.00 97.62 292 ILE A O 1
ATOM 2315 N N . LYS A 1 293 ? -13.004 -6.695 18.232 1.00 97.31 293 LYS A N 1
ATOM 2316 C CA . LYS A 1 293 ? -13.847 -7.503 19.126 1.00 97.31 293 LYS A CA 1
ATOM 2317 C C . LYS A 1 293 ? -15.329 -7.098 19.112 1.00 97.31 293 LYS A C 1
ATOM 2319 O O . LYS A 1 293 ? -16.198 -7.971 19.160 1.00 97.31 293 LYS A O 1
ATOM 2324 N N . CYS A 1 294 ? -15.637 -5.799 19.054 1.00 97.38 294 CYS A N 1
ATOM 2325 C CA . CYS A 1 294 ? -17.021 -5.326 18.960 1.00 97.38 294 CYS A CA 1
ATOM 2326 C C . CYS A 1 294 ? -17.669 -5.747 17.639 1.00 97.38 294 CYS A C 1
ATOM 2328 O O . CYS A 1 294 ? -18.807 -6.201 17.659 1.00 97.38 294 CYS A O 1
ATOM 2330 N N . ILE A 1 295 ? -16.937 -5.665 16.525 1.00 97.81 295 ILE A N 1
ATOM 2331 C CA . ILE A 1 295 ? -17.421 -6.101 15.206 1.00 97.81 295 ILE A CA 1
ATOM 2332 C C . ILE A 1 295 ? -17.667 -7.615 15.193 1.00 97.81 295 ILE A C 1
ATOM 2334 O O . ILE A 1 295 ? -18.731 -8.061 14.780 1.00 97.81 295 ILE A O 1
ATOM 2338 N N . ILE A 1 296 ? -16.727 -8.405 15.720 1.00 97.69 296 ILE A N 1
ATOM 2339 C CA . ILE A 1 296 ? -16.872 -9.863 15.874 1.00 97.69 296 ILE A CA 1
ATOM 2340 C C . ILE A 1 296 ? -18.139 -10.216 16.659 1.00 97.69 296 ILE A C 1
ATOM 2342 O O . ILE A 1 296 ? -18.875 -11.122 16.272 1.00 97.69 296 ILE A O 1
ATOM 2346 N N . THR A 1 297 ? -18.389 -9.496 17.758 1.00 97.44 297 THR A N 1
ATOM 2347 C CA . THR A 1 297 ? -19.579 -9.702 18.596 1.00 97.44 297 THR A CA 1
ATOM 2348 C C . THR A 1 297 ? -20.857 -9.345 17.842 1.00 97.44 297 THR A C 1
ATOM 2350 O O . THR A 1 297 ? -21.838 -10.075 17.944 1.00 97.44 297 THR A O 1
ATOM 2353 N N . GLU A 1 298 ? -20.842 -8.252 17.075 1.00 97.81 298 GLU A N 1
ATOM 2354 C CA . GLU A 1 298 ? -21.994 -7.818 16.279 1.00 97.81 298 GLU A CA 1
ATOM 2355 C C . GLU A 1 298 ? -22.368 -8.828 15.195 1.00 97.81 298 GLU A C 1
ATOM 2357 O O . GLU A 1 298 ? -23.543 -9.082 14.947 1.00 97.81 298 GLU A O 1
ATOM 2362 N N . LEU A 1 299 ? -21.358 -9.442 14.584 1.00 97.62 299 LEU A N 1
ATOM 2363 C CA . LEU A 1 299 ? -21.516 -10.437 13.530 1.00 97.62 299 LEU A CA 1
ATOM 2364 C C . LEU A 1 299 ? -21.797 -11.862 14.057 1.00 97.62 299 LEU A C 1
ATOM 2366 O O . LEU A 1 299 ? -21.951 -12.774 13.248 1.00 97.62 299 LEU A O 1
ATOM 2370 N N . ASP A 1 300 ? -21.847 -12.072 15.382 1.00 97.56 300 ASP A N 1
ATOM 2371 C CA . ASP A 1 300 ? -21.956 -13.392 16.042 1.00 97.56 300 ASP A CA 1
ATOM 2372 C C . ASP A 1 300 ? -20.938 -14.422 15.502 1.00 97.56 300 ASP A C 1
ATOM 2374 O O . ASP A 1 300 ? -21.246 -15.606 15.320 1.00 97.56 300 ASP A O 1
ATOM 2378 N N . LEU A 1 301 ? -19.707 -13.977 15.211 1.00 97.19 301 LEU A N 1
ATOM 2379 C CA . LEU A 1 301 ? -18.683 -14.872 14.669 1.00 97.19 301 LEU A CA 1
ATOM 2380 C C . LEU A 1 301 ? -18.216 -15.863 15.733 1.00 97.19 301 LEU A C 1
ATOM 2382 O O . LEU A 1 301 ? -17.962 -15.516 16.889 1.00 97.19 301 LEU A O 1
ATOM 2386 N N . LYS A 1 302 ? -18.047 -17.117 15.315 1.00 96.06 302 LYS A N 1
ATOM 2387 C CA . LYS A 1 302 ? -17.638 -18.220 16.189 1.00 96.06 302 LYS A CA 1
ATOM 2388 C C . LYS A 1 302 ? -16.235 -18.672 15.846 1.00 96.06 302 LYS A C 1
ATOM 2390 O O . LYS A 1 302 ? -15.829 -18.640 14.690 1.00 96.06 302 LYS A O 1
ATOM 2395 N N . ILE A 1 303 ? -15.520 -19.124 16.868 1.00 94.81 303 ILE A N 1
ATOM 2396 C CA . ILE A 1 303 ? -14.219 -19.758 16.692 1.00 94.81 303 ILE A CA 1
ATOM 2397 C C . ILE A 1 303 ? -14.444 -21.163 16.120 1.00 94.81 303 ILE A C 1
ATOM 2399 O O . ILE A 1 303 ? -15.240 -21.940 16.656 1.00 94.81 303 ILE A O 1
ATOM 2403 N N . ASP A 1 304 ? -13.765 -21.472 15.024 1.00 92.12 304 ASP A N 1
ATOM 2404 C CA . ASP A 1 304 ? -13.802 -22.760 14.350 1.00 92.12 304 ASP A CA 1
ATOM 2405 C C . ASP A 1 304 ? -12.902 -23.804 15.041 1.00 92.12 304 ASP A C 1
ATOM 2407 O O . ASP A 1 304 ? -12.260 -23.562 16.067 1.00 92.12 304 ASP A O 1
ATOM 2411 N N . SER A 1 305 ? -12.827 -25.011 14.476 1.00 92.62 305 SER A N 1
ATOM 2412 C CA . SER A 1 305 ? -11.969 -26.075 15.014 1.00 92.62 305 SER A CA 1
ATOM 2413 C C . SER A 1 305 ? -10.464 -25.786 14.926 1.00 92.62 305 SER A C 1
ATOM 2415 O O . SER A 1 305 ? -9.684 -26.496 15.557 1.00 92.62 305 SER A O 1
ATOM 2417 N N . SER A 1 306 ? -10.048 -24.799 14.126 1.00 91.56 306 SER A N 1
ATOM 2418 C CA . SER A 1 306 ? -8.651 -24.372 13.982 1.00 91.56 306 SER A CA 1
ATOM 2419 C C . SER A 1 306 ? -8.245 -23.292 14.990 1.00 91.56 306 SER A C 1
ATOM 2421 O O . SER A 1 306 ? -7.063 -22.970 15.088 1.00 91.56 306 SER A O 1
ATOM 2423 N N . GLY A 1 307 ? -9.200 -22.771 15.768 1.00 91.44 307 GLY A N 1
ATOM 2424 C CA . GLY A 1 307 ? -8.961 -21.687 16.716 1.00 91.44 307 GLY A CA 1
ATOM 2425 C C . GLY A 1 307 ? -9.069 -20.292 16.096 1.00 91.44 307 GLY A C 1
ATOM 2426 O O . GLY A 1 307 ? -8.718 -19.326 16.765 1.00 91.44 307 GLY A O 1
ATOM 2427 N N . LYS A 1 308 ? -9.567 -20.170 14.859 1.00 92.69 308 LYS A N 1
ATOM 2428 C CA . LYS A 1 308 ? -9.772 -18.891 14.160 1.00 92.69 308 LYS A CA 1
ATOM 2429 C C . LYS A 1 308 ? -11.254 -18.545 14.080 1.00 92.69 308 LYS A C 1
ATOM 2431 O O . LYS A 1 308 ? -12.096 -19.434 14.145 1.00 92.69 308 LYS A O 1
ATOM 2436 N N . TYR A 1 309 ? -11.594 -17.266 13.947 1.00 94.56 309 TYR A N 1
ATOM 2437 C CA . TYR A 1 309 ? -12.987 -16.880 13.708 1.00 94.56 309 TYR A CA 1
ATOM 2438 C C . TYR A 1 309 ? -13.427 -17.316 12.304 1.00 94.56 309 TYR A C 1
ATOM 2440 O O . TYR A 1 309 ? -12.724 -17.063 11.328 1.00 94.56 309 TYR A O 1
ATOM 2448 N N . ASP A 1 310 ? -14.591 -17.961 12.197 1.00 95.88 310 ASP A N 1
ATOM 2449 C CA . ASP A 1 310 ? -15.193 -18.315 10.911 1.00 95.88 310 ASP A CA 1
ATOM 2450 C C . ASP A 1 310 ? -15.736 -17.057 10.226 1.00 95.88 310 ASP A C 1
ATOM 2452 O O . ASP A 1 310 ? -16.780 -16.521 10.599 1.00 95.88 310 ASP A O 1
ATOM 2456 N N . THR A 1 311 ? -15.004 -16.584 9.221 1.00 95.94 311 THR A N 1
ATOM 2457 C CA . THR A 1 311 ? -15.342 -15.402 8.422 1.00 95.94 311 THR A CA 1
ATOM 2458 C C . THR A 1 311 ? -15.905 -15.751 7.045 1.00 95.94 311 THR A C 1
ATOM 2460 O O . THR A 1 311 ? -16.119 -14.858 6.229 1.00 95.94 311 THR A O 1
ATOM 2463 N N . SER A 1 312 ? -16.197 -17.028 6.768 1.00 95.00 312 SER A N 1
ATOM 2464 C CA . SER A 1 312 ? -16.613 -17.493 5.434 1.00 95.00 312 SER A CA 1
ATOM 2465 C C . SER A 1 312 ? -17.908 -16.849 4.915 1.00 95.00 312 SER A C 1
ATOM 2467 O O . SER A 1 312 ? -18.118 -16.773 3.704 1.00 95.00 312 SER A O 1
ATOM 2469 N N . GLY A 1 313 ? -18.767 -16.366 5.819 1.00 95.31 313 GLY A N 1
ATOM 2470 C CA . GLY A 1 313 ? -19.999 -15.639 5.498 1.00 95.31 313 GLY A CA 1
ATOM 2471 C C . GLY A 1 313 ? -19.888 -14.112 5.545 1.00 95.31 313 GLY A C 1
ATOM 2472 O O . GLY A 1 313 ? -20.882 -13.437 5.281 1.00 95.31 313 GLY A O 1
ATOM 2473 N N . VAL A 1 314 ? -18.727 -13.552 5.898 1.00 97.25 314 VAL A N 1
ATOM 2474 C CA . VAL A 1 314 ? -18.556 -12.102 6.055 1.00 97.25 314 VAL A CA 1
ATOM 2475 C C . VAL A 1 314 ? -18.254 -11.479 4.699 1.00 97.25 314 VAL A C 1
ATOM 2477 O O . VAL A 1 314 ? -17.192 -11.681 4.117 1.00 97.25 314 VAL A O 1
ATOM 2480 N N . THR A 1 315 ? -19.207 -10.704 4.193 1.00 97.12 315 THR A N 1
ATOM 2481 C CA . THR A 1 315 ? -19.037 -9.881 2.992 1.00 97.12 315 THR A CA 1
ATOM 2482 C C . THR A 1 315 ? -18.759 -8.432 3.381 1.00 97.12 315 THR A C 1
ATOM 2484 O O . THR A 1 315 ? -18.998 -8.033 4.522 1.00 97.12 315 THR A O 1
ATOM 2487 N N . ALA A 1 316 ? -18.292 -7.629 2.423 1.00 96.44 316 ALA A N 1
ATOM 2488 C CA . ALA A 1 316 ? -18.041 -6.209 2.645 1.00 96.44 316 ALA A CA 1
ATOM 2489 C C . ALA A 1 316 ? -19.323 -5.478 3.093 1.00 96.44 316 ALA A C 1
ATOM 2491 O O . ALA A 1 316 ? -19.311 -4.784 4.100 1.00 96.44 316 ALA A O 1
ATOM 2492 N N . GLU A 1 317 ? -20.460 -5.734 2.437 1.00 97.25 317 GLU A N 1
ATOM 2493 C CA . GLU A 1 317 ? -21.762 -5.145 2.791 1.00 97.25 317 GLU A CA 1
ATOM 2494 C C . GLU A 1 317 ? -22.186 -5.471 4.234 1.00 97.25 317 GLU A C 1
ATOM 2496 O O . GLU A 1 317 ? -22.563 -4.576 4.989 1.00 97.25 317 GLU A O 1
ATOM 2501 N N . ILE A 1 318 ? -22.075 -6.742 4.642 1.00 97.69 318 ILE A N 1
ATOM 2502 C CA . ILE A 1 318 ? -22.417 -7.185 6.004 1.00 97.69 318 ILE A CA 1
ATOM 2503 C C . ILE A 1 318 ? -21.516 -6.499 7.038 1.00 97.69 318 ILE A C 1
ATOM 2505 O O . ILE A 1 318 ? -21.989 -6.055 8.085 1.00 97.69 318 ILE A O 1
ATOM 2509 N N . LEU A 1 319 ? -20.221 -6.394 6.739 1.00 97.88 319 LEU A N 1
ATOM 2510 C CA . LEU A 1 319 ? -19.249 -5.759 7.619 1.00 97.88 319 LEU A CA 1
ATOM 2511 C C . LEU A 1 319 ? -19.515 -4.256 7.784 1.00 97.88 319 LEU A C 1
ATOM 2513 O O . LEU A 1 319 ? -19.523 -3.761 8.910 1.00 97.88 319 LEU A O 1
ATOM 2517 N N . ILE A 1 320 ? -19.777 -3.539 6.688 1.00 97.44 320 ILE A N 1
ATOM 2518 C CA . ILE A 1 320 ? -20.095 -2.105 6.722 1.00 97.44 320 ILE A CA 1
ATOM 2519 C C . ILE A 1 320 ? -21.391 -1.848 7.497 1.00 97.44 320 ILE A C 1
ATOM 2521 O O . ILE A 1 320 ? -21.436 -0.935 8.324 1.00 97.44 320 ILE A O 1
ATOM 2525 N N . GLN A 1 321 ? -22.414 -2.687 7.312 1.00 97.44 321 GLN A N 1
ATOM 2526 C CA . GLN A 1 321 ? -23.655 -2.593 8.081 1.00 97.44 321 GLN A CA 1
ATOM 2527 C C . GLN A 1 321 ? -23.401 -2.757 9.590 1.00 97.44 321 GLN A C 1
ATOM 2529 O O . GLN A 1 321 ? -23.887 -1.950 10.383 1.00 97.44 321 GLN A O 1
ATOM 2534 N N . ALA A 1 322 ? -22.590 -3.740 9.996 1.00 97.81 322 ALA A N 1
ATOM 2535 C CA . ALA A 1 322 ? -22.230 -3.941 11.401 1.00 97.81 322 ALA A CA 1
ATOM 2536 C C . ALA A 1 322 ? -21.450 -2.747 11.985 1.00 97.81 322 ALA A C 1
ATOM 2538 O O . ALA A 1 322 ? -21.731 -2.299 13.098 1.00 97.81 322 ALA A O 1
ATOM 2539 N N . ILE A 1 323 ? -20.502 -2.185 11.226 1.00 97.38 323 ILE A N 1
ATOM 2540 C CA . ILE A 1 323 ? -19.752 -0.980 11.619 1.00 97.38 323 ILE A CA 1
ATOM 2541 C C . ILE A 1 323 ? -20.708 0.199 11.850 1.00 97.38 323 ILE A C 1
ATOM 2543 O O . ILE A 1 323 ? -20.617 0.869 12.882 1.00 97.38 323 ILE A O 1
ATOM 2547 N N . PHE A 1 324 ? -21.668 0.412 10.948 1.00 96.19 324 PHE A N 1
ATOM 2548 C CA . PHE A 1 324 ? -22.666 1.476 11.065 1.00 96.19 324 PHE A CA 1
ATOM 2549 C C . PHE A 1 324 ? -23.587 1.293 12.285 1.00 96.19 324 PHE A C 1
ATOM 2551 O O . PHE A 1 324 ? -23.880 2.247 13.014 1.00 96.19 324 PHE A O 1
ATOM 2558 N N . GLU A 1 325 ? -24.022 0.065 12.570 1.00 96.25 325 GLU A N 1
ATOM 2559 C CA . GLU A 1 325 ? -24.833 -0.247 13.755 1.00 96.25 325 GLU A CA 1
ATOM 2560 C C . GLU A 1 325 ? -24.069 0.008 15.065 1.00 96.25 325 GLU A C 1
ATOM 2562 O O . GLU A 1 325 ? -24.620 0.557 16.025 1.00 96.25 325 GLU A O 1
ATOM 2567 N N . ILE A 1 326 ? -22.772 -0.304 15.109 1.00 96.31 326 ILE A N 1
ATOM 2568 C CA . ILE A 1 326 ? -21.919 0.007 16.263 1.00 96.31 326 ILE A CA 1
ATOM 2569 C C . ILE A 1 326 ? -21.730 1.523 16.421 1.00 96.31 326 ILE A C 1
ATOM 2571 O O . ILE A 1 326 ? -21.834 2.045 17.540 1.00 96.31 326 ILE A O 1
ATOM 2575 N N . GLU A 1 327 ? -21.475 2.239 15.325 1.00 94.06 327 GLU A N 1
ATOM 2576 C CA . GLU A 1 327 ? -21.278 3.690 15.328 1.00 94.06 327 GLU A CA 1
ATOM 2577 C C . GLU A 1 327 ? -22.532 4.420 15.837 1.00 94.06 327 GLU A C 1
ATOM 2579 O O . GLU A 1 327 ? -22.455 5.256 16.744 1.00 94.06 327 GLU A O 1
ATOM 2584 N N . THR A 1 328 ? -23.706 4.057 15.314 1.00 93.56 328 THR A N 1
ATOM 2585 C CA . THR A 1 328 ? -24.990 4.669 15.695 1.00 93.56 328 THR A CA 1
ATOM 2586 C C . THR A 1 328 ? -25.327 4.451 17.169 1.00 93.56 328 THR A C 1
ATOM 2588 O O . THR A 1 328 ? -25.763 5.389 17.841 1.00 93.56 328 THR A O 1
ATOM 2591 N N . ARG A 1 329 ? -25.070 3.256 17.720 1.00 93.94 329 ARG A N 1
ATOM 2592 C CA . ARG A 1 329 ? -25.251 3.000 19.161 1.00 93.94 329 ARG A CA 1
ATOM 2593 C C . ARG A 1 329 ? -24.269 3.785 20.028 1.00 93.94 329 ARG A C 1
ATOM 2595 O O . ARG A 1 329 ? -24.650 4.232 21.108 1.00 93.94 329 ARG A O 1
ATOM 2602 N N . SER A 1 330 ? -23.036 3.981 19.562 1.00 90.31 330 SER A N 1
ATOM 2603 C CA . SER A 1 330 ? -21.988 4.680 20.321 1.00 90.31 330 SER A CA 1
ATOM 2604 C C . SER A 1 330 ? -22.254 6.181 20.468 1.00 90.31 330 SER A C 1
ATOM 2606 O O . SER A 1 330 ? -21.894 6.767 21.487 1.00 90.31 330 SER A O 1
ATOM 2608 N N . LYS A 1 331 ? -22.934 6.804 19.496 1.00 86.25 331 LYS A N 1
ATOM 2609 C CA . LYS A 1 331 ? -23.288 8.237 19.538 1.00 86.25 331 LYS A CA 1
ATOM 2610 C C . LYS A 1 331 ? -24.523 8.547 20.401 1.00 86.25 331 LYS A C 1
ATOM 2612 O O . LYS A 1 331 ? -24.788 9.713 20.687 1.00 86.25 331 LYS A O 1
ATOM 2617 N N . GLY A 1 332 ? -25.247 7.520 20.860 1.00 79.88 332 GLY A N 1
ATOM 2618 C CA . GLY A 1 332 ? -26.494 7.664 21.614 1.00 79.88 332 GLY A CA 1
ATOM 2619 C C . GLY A 1 332 ? -27.644 8.261 20.782 1.00 79.88 332 GLY A C 1
ATOM 2620 O O . GLY A 1 332 ? -27.443 8.703 19.650 1.00 79.88 332 GLY A O 1
ATOM 2621 N N . PRO A 1 333 ? -28.884 8.276 21.307 1.00 73.38 333 PRO A N 1
ATOM 2622 C CA . PRO A 1 333 ? -30.000 8.914 20.620 1.00 73.38 333 PRO A CA 1
ATOM 2623 C C . PRO A 1 333 ? -29.728 10.416 20.510 1.00 73.38 333 PRO A C 1
ATOM 2625 O O . PRO A 1 333 ? -29.673 11.123 21.517 1.00 73.38 333 PRO A O 1
ATOM 2628 N N . THR A 1 334 ? -29.565 10.911 19.284 1.00 60.72 334 THR A N 1
ATOM 2629 C CA . THR A 1 334 ? -29.424 12.341 19.008 1.00 60.72 334 THR A CA 1
ATOM 2630 C C . THR A 1 334 ? -30.758 13.004 19.340 1.00 60.72 334 THR A C 1
ATOM 2632 O O . THR A 1 334 ? -31.695 12.982 18.542 1.00 60.72 334 THR A O 1
ATOM 2635 N N . THR A 1 335 ? -30.896 13.545 20.552 1.00 46.66 335 THR A N 1
ATOM 2636 C CA . THR A 1 335 ? -32.056 14.360 20.923 1.00 46.66 335 THR A CA 1
ATOM 2637 C C . THR A 1 335 ? -32.069 15.591 20.033 1.00 46.66 335 THR A C 1
ATOM 2639 O O . THR A 1 335 ? -31.331 16.545 20.263 1.00 46.66 335 THR A O 1
ATOM 2642 N N . THR A 1 336 ? -32.879 15.537 18.981 1.00 49.91 336 THR A N 1
ATOM 2643 C CA . THR A 1 336 ? -33.172 16.665 18.104 1.00 49.91 336 THR A CA 1
ATOM 2644 C C . THR A 1 336 ? -34.062 17.616 18.900 1.00 49.91 336 THR A C 1
ATOM 2646 O O . THR A 1 336 ? -35.255 17.365 19.062 1.00 49.91 336 THR A O 1
ATOM 2649 N N . THR A 1 337 ? -33.453 18.635 19.504 1.00 46.88 337 THR A N 1
ATOM 2650 C CA . THR A 1 337 ? -34.151 19.733 20.193 1.00 46.88 337 THR A CA 1
ATOM 2651 C C . THR A 1 337 ? -34.493 20.863 19.250 1.00 46.88 337 THR A C 1
ATOM 2653 O O . THR A 1 337 ? -33.601 21.216 18.444 1.00 46.88 337 THR A O 1
#

Secondary structure (DSSP, 8-state):
----SSHHHHHHHHHHS----S-S-------HHHHHHHHHHHHHHGGG---EEEETTEEEEHHHHHHHHHHTT--GGG--HHHHHHHHHHHHHHHHHS--SS-SS-HHHHHHHHHHHHHHHHTTT----EEEETTEEEEHHHHHHHHHHTT--GGG--HHHHHHHHHHHHHHHHGGGS-PPPPPHHHHHHHHHHHHHHHHHGGG--EEEEETTEEEEHHHHHHHHHHTT--GGG--HHHHHHHHHHHHHHHHHS-----HHHHHHHHHHHHHT-TTTTTT-EEEETTEEEEHHHHHHHTT--B-TTSSB--TT--HHHHHHHHHHHHHHHT------

Foldseek 3Di:
DDDDDPPVVVVVCVVVVDPDDPPDPDDPQPDLVVLVVLLVQCLVCPLQRFDWDDDPNDTATSQQLQQQCQLVVHHSNRDDSVSSVVSVVLLVVQVVVDDLPDDPDFSNCLSSLVVVLVSQVVCVPHQFGWGRGNSDIDTSVQVQVLCVVLVHGSVPDDSHLSVLSVLLVVLVVVVVPPDQDDDDPLLLLLLVVLLVLCLVCFLNRFEWEDDPQDIGTNNSVSSNCVSVVHGSNPDDSVNSSSSVVSVVVVVVSDPRPAGSLNVVVVSLVVQQQDPVCQQSYWYRYRSDTDGSVQLCVLVVWDQDPVRTTPCVPPDSVNSVVSVVVVVDVVVPPPPPD

Organism: Zootermopsis nevadensis (NCBI:txid136037)

pLDDT: mean 86.37, std 17.33, range [32.31, 98.0]

Sequence (337 aa):
MTTLRWTVAAVLLVFAAFAVQPDAEATPLGDIGQLDKILQIIQAGGVNATGSFHFLNYDIQVQFVITFLSIKSIDIRHATVQDIYDAILIYIRLYVTVDRGNGDVPECDVITVQFILQFLEVQEANRNGNFYFYGYLIQTQFIIEIVKIQNSSVEALTISELYYILVVYIGHEIDTSGNEPRPCEVEIESLKIVREELKVQGCNASGAIVIEDHLILFEYIVSVLHIRNTSVNSVTTEELWVIIQLAIEFQNQSNCSETLDQKILSFFLNVTSDTEVIDSSVLVVNGTRITIKCIITELDLKIDSSGKYDTSGVTAEILIQAIFEIETRSKGPTTTT